Protein AF-A0A1Q9AXW7-F1 (afdb_monomer_lite)

Radius of gyration: 29.93 Å; chains: 1; bounding box: 78×60×80 Å

Organism: NCBI:txid464029

Foldseek 3Di:
DPADEEEAAQVCLVVVQVVQVVCVVVVEHEYEYDLRHDAADSYLWRDQRYWYFYCVPPNATEIEGTGDPCSRPDDPVQVPHPDDDDDRYHYYYDDDPPPFAADPVRHTDDQADADDPDDDPVVVVVHDGDDDSDDFDDDDPDPPDDDDRDDFDWDQDDVPGDTDRDDWDKDQDPDPPPSRDDPPDDDDDRVRRDDDIDGDDFDQDDPDDDAQDDDPVDPGGDDRDRDDFDDDDDDDDDSDDDDAPCRPPPPDDPVRGDDDDPDPDDDDPNDDPPDDPDDDDDPPDDDDDQPQPDDDPFAPDWDDDDDPPRTDGDDHPWDWDQDPVRDTDTDDDAQFDWDADPVGTAWGQGNVRDIDGDPVNVVVVCVVVVD

Secondary structure (DSSP, 8-state):
---EEEEE-TTSGGGHHHHHHHHHHTT-EEEEE-TTSPSS---S---TTEEEEE-TTTS-EEEEESS-GGGGT--GGGTT-------SEEEE----TT--EE-TTS-EEPPPPPP-SS--HHHHTTS-----S---------SSS---S--------STT----S------------GGGPPTTPPP--GGG------S--------SPPTTPPPTTSSSPPP--S------SS----SS----TTTT-TT--TTT-----S-S----S-S-TT--SS----SS-------TT---SS-SSEE--SSTT-SEE--TT-EEEE-TT--EEEE-SSS-EEEEETTEEEEEE-TT--EEE-HHHHHHHHHHHT-

Sequence (371 aa):
MESYFRVITKYDVRVAQSILDHLAELGGGICLILPDVEKGTIFEKIPESVTAVDLRYGSRLTLLKGNHPRKEGIWSQYSHLDTGLAKNVVISDTITNSTPIENWKSEPHSLQSAPGGALPSEDYRHQHNHYQNFLSEVFNFSNSLNGVAIWGDSGAFAPGAKSWGGFLSARSWPVRWQPYKPEGIPEYTDEQFDAALIGLEIDVLNAGLDWGKKSDLLPGPMAKVGLQIVGFGSRNTAAIELRNEDTDDSTRTSETRRGAWTWGMIVRDALHEHATLIELDNGVVRRGIDLSKTTFKEGAVTLPAAGPKSGVVFGQDTQIYADPDETLVIEGIQKGVRLQFASGEFFTISESGDVSMSEKVKTSFRTALGL

pLDDT: mean 70.66, std 15.63, range [32.12, 94.44]

Structure (mmCIF, N/CA/C/O backbone):
data_AF-A0A1Q9AXW7-F1
#
_entry.id   AF-A0A1Q9AXW7-F1
#
loop_
_atom_site.group_PDB
_atom_site.id
_atom_site.type_symbol
_atom_site.label_atom_id
_atom_site.label_alt_id
_atom_site.label_comp_id
_atom_site.label_asym_id
_atom_site.label_entity_id
_atom_site.label_seq_id
_atom_site.pdbx_PDB_ins_code
_atom_site.Cartn_x
_atom_site.Cartn_y
_atom_site.Cartn_z
_atom_site.occupancy
_atom_site.B_iso_or_equiv
_atom_site.auth_seq_id
_atom_site.auth_comp_id
_atom_site.auth_asym_id
_atom_site.auth_atom_id
_atom_site.pdbx_PDB_model_num
ATOM 1 N N . MET A 1 1 ? -9.519 -15.927 27.948 1.00 47.91 1 MET A N 1
ATOM 2 C CA . MET A 1 1 ? -9.819 -14.484 27.927 1.00 47.91 1 MET A CA 1
ATOM 3 C C . MET A 1 1 ? -11.316 -14.366 27.716 1.00 47.91 1 MET A C 1
ATOM 5 O O . MET A 1 1 ? -11.789 -14.822 26.684 1.00 47.91 1 MET A O 1
ATOM 9 N N . GLU A 1 2 ? -12.071 -13.905 28.710 1.00 54.75 2 GLU A N 1
ATOM 10 C CA . GLU A 1 2 ? -13.484 -13.578 28.491 1.00 54.75 2 GLU A CA 1
ATOM 11 C C . GLU A 1 2 ? -13.526 -12.288 27.666 1.00 54.75 2 GLU A C 1
ATOM 13 O O . GLU A 1 2 ? -13.000 -11.265 28.093 1.00 54.75 2 GLU A O 1
ATOM 18 N N . SER A 1 3 ? -14.059 -12.340 26.444 1.00 62.28 3 SER A N 1
ATOM 19 C CA . SER A 1 3 ? -14.244 -11.130 25.640 1.00 62.28 3 SER A CA 1
ATOM 20 C C . SER A 1 3 ? -15.496 -10.406 26.117 1.00 62.28 3 SER A C 1
ATOM 22 O O . SER A 1 3 ? -16.613 -10.897 25.948 1.00 62.28 3 SER A O 1
ATOM 24 N N . TYR A 1 4 ? -15.315 -9.228 26.707 1.00 88.19 4 TYR A N 1
ATOM 25 C CA . TYR A 1 4 ? -16.423 -8.404 27.170 1.00 88.19 4 TYR A CA 1
ATOM 26 C C . TYR A 1 4 ? -17.045 -7.633 26.001 1.00 88.19 4 TYR A C 1
ATOM 28 O O . TYR A 1 4 ? -16.352 -6.957 25.240 1.00 88.19 4 TYR A O 1
ATOM 36 N N . PHE A 1 5 ? -18.367 -7.749 25.858 1.00 92.25 5 PHE A N 1
ATOM 37 C CA . PHE A 1 5 ? -19.149 -7.092 24.810 1.00 92.25 5 PHE A CA 1
ATOM 38 C C . PHE A 1 5 ? -20.175 -6.126 25.415 1.00 92.25 5 PHE A C 1
ATOM 40 O O . PHE A 1 5 ? -20.841 -6.452 26.408 1.00 92.25 5 PHE A O 1
ATOM 47 N N . ARG A 1 6 ? -20.313 -4.934 24.825 1.00 94.25 6 ARG A N 1
ATOM 48 C CA . ARG A 1 6 ? -21.319 -3.925 25.201 1.00 94.25 6 ARG A CA 1
ATOM 49 C C . ARG A 1 6 ? -21.958 -3.299 23.967 1.00 94.25 6 ARG A C 1
ATOM 51 O O . ARG A 1 6 ? -21.336 -3.217 22.913 1.00 94.25 6 ARG A O 1
ATOM 58 N N . VAL A 1 7 ? -23.196 -2.838 24.121 1.00 93.81 7 VAL A N 1
ATOM 59 C CA . VAL A 1 7 ? -23.946 -2.109 23.091 1.00 93.81 7 VAL A CA 1
ATOM 60 C C . VAL A 1 7 ? -24.263 -0.716 23.631 1.00 93.81 7 VAL A C 1
ATOM 62 O O . VAL A 1 7 ? -24.747 -0.605 24.752 1.00 93.81 7 VAL A O 1
ATOM 65 N N . ILE A 1 8 ? -23.986 0.321 22.842 1.00 93.62 8 ILE A N 1
ATOM 66 C CA . ILE A 1 8 ? -24.318 1.721 23.118 1.00 93.62 8 ILE A CA 1
ATOM 67 C C . ILE A 1 8 ? -25.469 2.127 22.200 1.00 93.62 8 ILE A C 1
ATOM 69 O O . ILE A 1 8 ? -25.364 2.071 20.971 1.00 93.62 8 ILE A O 1
ATOM 73 N N . THR A 1 9 ? -26.556 2.560 22.823 1.00 94.19 9 THR A N 1
ATOM 74 C CA . THR A 1 9 ? -27.769 3.077 22.190 1.00 94.19 9 THR A CA 1
ATOM 75 C C . THR A 1 9 ? -27.927 4.568 22.479 1.00 94.19 9 THR A C 1
ATOM 77 O O . THR A 1 9 ? -27.167 5.158 23.255 1.00 94.19 9 THR A O 1
ATOM 80 N N . LYS A 1 10 ? -28.956 5.208 21.912 1.00 94.00 10 LYS A N 1
ATOM 81 C CA . LYS A 1 10 ? -29.258 6.624 22.193 1.00 94.00 10 LYS A CA 1
ATOM 82 C C . LYS A 1 10 ? -29.508 6.942 23.677 1.00 94.00 10 LYS A C 1
ATOM 84 O O . LYS A 1 10 ? -29.433 8.104 24.068 1.00 94.00 10 LYS A O 1
ATOM 89 N N . TYR A 1 11 ? -29.820 5.940 24.501 1.00 94.44 11 TYR A N 1
ATOM 90 C CA . TYR A 1 11 ? -30.052 6.114 25.939 1.00 94.44 11 TYR A CA 1
ATOM 91 C C . TYR A 1 11 ? -28.759 6.093 26.760 1.00 94.44 11 TYR A C 1
ATOM 93 O O . TYR A 1 11 ? -28.736 6.604 27.878 1.00 94.44 11 TYR A O 1
ATOM 101 N N . ASP A 1 12 ? -27.676 5.573 26.184 1.00 93.69 12 ASP A N 1
ATOM 102 C CA . ASP A 1 12 ? -26.404 5.361 26.871 1.00 93.69 12 ASP A CA 1
ATOM 103 C C . ASP A 1 12 ? -25.433 6.535 26.686 1.00 93.69 12 ASP A C 1
ATOM 105 O O . ASP A 1 12 ? -24.373 6.555 27.300 1.00 93.69 12 ASP A O 1
ATOM 109 N N . VAL A 1 13 ? -25.785 7.549 25.883 1.00 89.50 13 VAL A N 1
ATOM 110 C CA . VAL A 1 13 ? -24.888 8.658 25.491 1.00 89.50 13 VAL A CA 1
ATOM 111 C C . VAL A 1 13 ? -24.217 9.336 26.691 1.00 89.50 13 VAL A C 1
ATOM 113 O O . VAL A 1 13 ? -23.031 9.635 26.643 1.00 89.50 13 VAL A O 1
ATOM 116 N N . ARG A 1 14 ? -24.947 9.538 27.795 1.00 91.38 14 ARG A N 1
ATOM 117 C CA . ARG A 1 14 ? -24.414 10.200 29.003 1.00 91.38 14 ARG A CA 1
ATOM 118 C C . ARG A 1 14 ? -23.433 9.343 29.802 1.00 91.38 14 ARG A C 1
ATOM 120 O O . ARG A 1 14 ? -22.698 9.884 30.616 1.00 91.38 14 ARG A O 1
ATOM 127 N N . VAL A 1 15 ? -23.460 8.030 29.603 1.00 92.88 15 VAL A N 1
ATOM 128 C CA . VAL A 1 15 ? -22.621 7.051 30.311 1.00 92.88 15 VAL A CA 1
ATOM 129 C C . VAL A 1 15 ? -21.676 6.310 29.361 1.00 92.88 15 VAL A C 1
ATOM 131 O O . VAL A 1 15 ? -20.963 5.406 29.785 1.00 92.88 15 VAL A O 1
ATOM 134 N N . ALA A 1 16 ? -21.645 6.694 28.081 1.00 92.69 16 ALA A N 1
ATOM 135 C CA . ALA A 1 16 ? -20.894 6.020 27.029 1.00 92.69 16 ALA A CA 1
ATOM 136 C C . ALA A 1 16 ? -19.395 5.934 27.350 1.00 92.69 16 ALA A C 1
ATOM 138 O O . ALA A 1 16 ? -18.799 4.876 27.160 1.00 92.69 16 ALA A O 1
ATOM 139 N N . GLN A 1 17 ? -18.804 7.002 27.898 1.00 94.38 17 GLN A N 1
ATOM 140 C CA . GLN A 1 17 ? -17.406 6.987 28.334 1.00 94.38 17 GLN A CA 1
ATOM 141 C C . GLN A 1 17 ? -17.176 5.967 29.457 1.00 94.38 17 GLN A C 1
ATOM 143 O O . GLN A 1 17 ? -16.310 5.110 29.328 1.00 94.38 17 GLN A O 1
ATOM 148 N N . SER A 1 18 ? -18.015 5.971 30.498 1.00 93.69 18 SER A N 1
ATOM 149 C CA . SER A 1 18 ? -17.904 5.020 31.612 1.00 93.69 18 SER A CA 1
ATOM 150 C C . SER A 1 18 ? -18.057 3.561 31.170 1.00 93.69 18 SER A C 1
ATOM 152 O O . SER A 1 18 ? -17.447 2.676 31.760 1.00 93.69 18 SER A O 1
ATOM 154 N N . ILE A 1 19 ? -18.841 3.289 30.117 1.00 93.94 19 ILE A N 1
ATOM 155 C CA . ILE A 1 19 ? -18.935 1.949 29.518 1.00 93.94 19 ILE A CA 1
ATOM 156 C C . ILE A 1 19 ? -17.588 1.527 28.915 1.00 93.94 19 ILE A C 1
ATOM 158 O O . ILE A 1 19 ? -17.177 0.380 29.100 1.00 93.94 19 ILE A O 1
ATOM 162 N N . LEU A 1 20 ? -16.903 2.429 28.204 1.00 93.19 20 LEU A N 1
ATOM 163 C CA . LEU A 1 20 ? -15.586 2.152 27.624 1.00 93.19 20 LEU A CA 1
ATOM 164 C C . LEU A 1 20 ? -14.514 1.984 28.703 1.00 93.19 20 LEU A C 1
ATOM 166 O O . LEU A 1 20 ? -13.717 1.052 28.617 1.00 93.19 20 LEU A O 1
ATOM 170 N N . ASP A 1 21 ? -14.520 2.841 29.722 1.00 92.81 21 ASP A N 1
ATOM 171 C CA . ASP A 1 21 ? -13.563 2.773 30.829 1.00 92.81 21 ASP A CA 1
ATOM 172 C C . ASP A 1 21 ? -13.713 1.451 31.588 1.00 92.81 21 ASP A C 1
ATOM 174 O O . ASP A 1 21 ? -12.732 0.749 31.822 1.00 92.81 21 ASP A O 1
ATOM 178 N N . HIS A 1 22 ? -14.953 1.037 31.857 1.00 93.00 22 HIS A N 1
ATOM 179 C CA . HIS A 1 22 ? -15.229 -0.245 32.493 1.00 93.00 22 HIS A CA 1
ATOM 180 C C . HIS A 1 22 ? -14.781 -1.443 31.638 1.00 93.00 22 HIS A C 1
ATOM 182 O O . HIS A 1 22 ? -14.248 -2.418 32.164 1.00 93.00 22 HIS A O 1
ATOM 188 N N . LEU A 1 23 ? -14.953 -1.391 30.310 1.00 92.81 23 LEU A N 1
ATOM 189 C CA . LEU A 1 23 ? -14.401 -2.420 29.417 1.00 92.81 23 LEU A CA 1
ATOM 190 C C . LEU A 1 23 ? -12.872 -2.478 29.501 1.00 92.81 23 LEU A C 1
ATOM 192 O O . LEU A 1 23 ? -12.302 -3.567 29.513 1.00 92.81 23 LEU A O 1
ATOM 196 N N . ALA A 1 24 ? -12.205 -1.327 29.577 1.00 90.75 24 ALA A N 1
ATOM 197 C CA . ALA A 1 24 ? -10.757 -1.271 29.718 1.00 90.75 24 ALA A CA 1
ATOM 198 C C . ALA A 1 24 ? -10.278 -1.833 31.068 1.00 90.75 24 ALA A C 1
ATOM 200 O O . ALA A 1 24 ? -9.314 -2.597 31.086 1.00 90.75 24 ALA A O 1
ATOM 201 N N . GLU A 1 25 ? -10.971 -1.528 32.172 1.00 91.62 25 GLU A N 1
ATOM 202 C CA . GLU A 1 25 ? -10.702 -2.084 33.511 1.00 91.62 25 GLU A CA 1
ATOM 203 C C . GLU A 1 25 ? -10.796 -3.615 33.544 1.00 91.62 25 GLU A C 1
ATOM 205 O O . GLU A 1 25 ? -10.038 -4.277 34.250 1.00 91.62 25 GLU A O 1
ATOM 210 N N . LEU A 1 26 ? -11.698 -4.187 32.744 1.00 90.12 26 LEU A N 1
ATOM 211 C CA . LEU A 1 26 ? -11.865 -5.632 32.595 1.00 90.12 26 LEU A CA 1
ATOM 212 C C . LEU A 1 26 ? -10.795 -6.290 31.700 1.00 90.12 26 LEU A C 1
ATOM 214 O O . LEU A 1 26 ? -10.848 -7.497 31.461 1.00 90.12 26 LEU A O 1
ATOM 218 N N . GLY A 1 27 ? -9.812 -5.526 31.216 1.00 85.00 27 GLY A N 1
ATOM 219 C CA . GLY A 1 27 ? -8.745 -6.008 30.338 1.00 85.00 27 GLY A CA 1
ATOM 220 C C . GLY A 1 27 ? -9.019 -5.818 28.843 1.00 85.00 27 GLY A C 1
ATOM 221 O O . GLY A 1 27 ? -8.269 -6.346 28.025 1.00 85.00 27 GLY A O 1
ATOM 222 N N . GLY A 1 28 ? -10.054 -5.055 28.476 1.00 88.81 28 GLY A N 1
ATOM 223 C CA . GLY A 1 28 ? -10.418 -4.738 27.094 1.00 88.81 28 GLY A CA 1
ATOM 224 C C . GLY A 1 28 ? -11.739 -5.367 26.644 1.00 88.81 28 GLY A C 1
ATOM 225 O O . GLY A 1 28 ? -12.410 -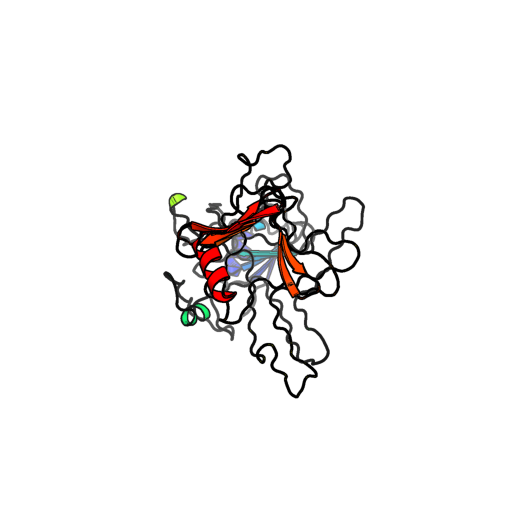6.092 27.381 1.00 88.81 28 GLY A O 1
ATOM 226 N N . GLY A 1 29 ? -12.140 -5.085 25.403 1.00 91.69 29 GLY A N 1
ATOM 227 C CA . GLY A 1 29 ? -13.382 -5.630 24.854 1.00 91.69 29 GLY A CA 1
ATOM 228 C C . GLY A 1 29 ? -13.867 -4.961 23.574 1.00 91.69 29 GLY A C 1
ATOM 229 O O . GLY A 1 29 ? -13.180 -4.130 22.978 1.00 91.69 29 GLY A O 1
ATOM 230 N N . ILE A 1 30 ? -15.076 -5.341 23.157 1.00 93.12 30 ILE A N 1
ATOM 231 C CA . ILE A 1 30 ? -15.744 -4.809 21.968 1.00 93.12 30 ILE A CA 1
ATOM 232 C C . ILE A 1 30 ? -16.983 -4.021 22.388 1.00 93.12 30 ILE A C 1
ATOM 234 O O . ILE A 1 30 ? -17.828 -4.507 23.142 1.00 93.12 30 ILE A O 1
ATOM 238 N N . CYS A 1 31 ? -17.129 -2.818 21.846 1.00 93.81 31 CYS A N 1
ATOM 239 C CA . CYS A 1 31 ? -18.311 -1.989 22.024 1.00 93.81 31 CYS A CA 1
ATOM 240 C C . CYS A 1 31 ? -19.003 -1.738 20.681 1.00 93.81 31 CYS A C 1
ATOM 242 O O . CYS A 1 31 ? -18.383 -1.218 19.763 1.00 93.81 31 CYS A O 1
ATOM 244 N N . LEU A 1 32 ? -20.292 -2.048 20.561 1.00 93.44 32 LEU A N 1
ATOM 245 C CA . LEU A 1 32 ? -21.103 -1.764 19.375 1.00 93.44 32 LEU A CA 1
ATOM 246 C C . LEU A 1 32 ? -21.921 -0.483 19.570 1.00 93.44 32 LEU A C 1
ATOM 248 O O . LEU A 1 32 ? -22.730 -0.414 20.485 1.00 93.44 32 LEU A O 1
ATOM 252 N N . ILE A 1 33 ? -21.763 0.507 18.694 1.00 93.25 33 ILE A N 1
ATOM 253 C CA . ILE A 1 33 ? -22.507 1.772 18.724 1.00 93.25 33 ILE A CA 1
ATOM 254 C C . ILE A 1 33 ? -23.571 1.733 17.632 1.00 93.25 33 ILE A C 1
ATOM 256 O O . ILE A 1 33 ? -23.255 1.604 16.444 1.00 93.25 33 ILE A O 1
ATOM 260 N N . LEU A 1 34 ? -24.835 1.834 18.033 1.00 92.81 34 LEU A N 1
ATOM 261 C CA . LEU A 1 34 ? -25.960 1.687 17.119 1.00 92.81 34 LEU A CA 1
ATOM 262 C C . LEU A 1 34 ? -26.231 2.954 16.282 1.00 92.81 34 LEU A C 1
ATOM 264 O O . LEU A 1 34 ? -25.841 4.058 16.669 1.00 92.81 34 LEU A O 1
ATOM 268 N N . PRO A 1 35 ? -26.922 2.823 15.127 1.00 91.56 35 PRO A N 1
ATOM 269 C CA . PRO A 1 35 ? -27.217 3.951 14.238 1.00 91.56 35 PRO A CA 1
ATOM 270 C C . PRO A 1 35 ? -28.119 5.042 14.830 1.00 91.56 35 PRO A C 1
ATOM 272 O O . PRO A 1 35 ? -28.223 6.116 14.244 1.00 91.56 35 PRO A O 1
ATOM 275 N N . ASP A 1 36 ? -28.813 4.762 15.935 1.00 91.12 36 ASP A N 1
ATOM 276 C CA . ASP A 1 36 ? -29.717 5.699 16.606 1.00 91.12 36 ASP A CA 1
ATOM 277 C C . ASP A 1 36 ? -28.988 6.692 17.526 1.00 91.12 36 ASP A C 1
ATOM 279 O O . ASP A 1 36 ? -29.607 7.630 18.028 1.00 91.12 36 ASP A O 1
ATOM 283 N N . VAL A 1 37 ? -27.681 6.512 17.723 1.00 91.25 37 VAL A N 1
ATOM 284 C CA . VAL A 1 37 ? -26.815 7.444 18.445 1.00 91.25 37 VAL A CA 1
ATOM 285 C C . VAL A 1 37 ? -26.409 8.605 17.534 1.00 91.25 37 VAL A C 1
ATOM 287 O O . VAL A 1 37 ? -26.027 8.408 16.379 1.00 91.25 37 VAL A O 1
ATOM 290 N N . GLU A 1 38 ? -26.454 9.831 18.060 1.00 89.00 38 GLU A N 1
ATOM 291 C CA . GLU A 1 38 ? -26.082 11.032 17.309 1.00 89.00 38 GLU A CA 1
ATOM 292 C C . GLU A 1 38 ? -24.611 10.995 16.845 1.00 89.00 38 GLU A C 1
ATOM 294 O O . GLU A 1 38 ? -23.717 10.453 17.509 1.00 89.00 38 GLU A O 1
ATOM 299 N N . LYS A 1 39 ? -24.359 11.553 15.656 1.00 88.94 39 LYS A N 1
ATOM 300 C CA . LYS A 1 39 ? -23.011 11.679 15.084 1.00 88.94 39 LYS A CA 1
ATOM 301 C C . LYS A 1 39 ? -22.209 12.744 15.834 1.00 88.94 39 LYS A C 1
ATOM 303 O O . LYS A 1 39 ? -22.775 13.676 16.387 1.00 88.94 39 LYS A O 1
ATOM 308 N N . GLY A 1 40 ? -20.883 12.636 15.771 1.00 84.56 40 GLY A N 1
ATOM 309 C CA . GLY A 1 40 ? -19.972 13.537 16.477 1.00 84.56 40 GLY A CA 1
ATOM 310 C C . GLY A 1 40 ? -19.471 12.945 17.794 1.00 84.56 40 GLY A C 1
ATOM 311 O O . GLY A 1 40 ? -19.436 11.720 17.971 1.00 84.56 40 GLY A O 1
ATOM 312 N N . THR A 1 41 ? -19.023 13.818 18.690 1.00 86.25 41 THR A N 1
ATOM 313 C CA . THR A 1 41 ? -18.309 13.453 19.917 1.00 86.25 41 THR A CA 1
ATOM 314 C C . THR A 1 41 ? -19.261 12.863 20.960 1.00 86.25 41 THR A C 1
ATOM 316 O O . THR A 1 41 ? -20.136 13.557 21.465 1.00 86.25 41 THR A O 1
ATOM 319 N N . ILE A 1 42 ? -19.080 11.580 21.296 1.00 88.19 42 ILE A N 1
ATOM 320 C CA . ILE A 1 42 ? -19.843 10.880 22.357 1.00 88.19 42 ILE A CA 1
ATOM 321 C C . ILE A 1 42 ? -18.945 10.237 23.427 1.00 88.19 42 ILE A C 1
ATOM 323 O O . ILE A 1 42 ? -19.428 9.796 24.463 1.00 88.19 42 ILE A O 1
ATOM 327 N N . PHE A 1 43 ? -17.641 10.173 23.164 1.00 87.31 43 PHE A N 1
ATOM 328 C CA . PHE A 1 43 ? -16.608 9.671 24.066 1.00 87.31 43 PHE A CA 1
ATOM 329 C C . PHE A 1 43 ? -15.428 10.639 24.033 1.00 87.31 43 PHE A C 1
ATOM 331 O O . PHE A 1 43 ? -14.984 11.074 22.964 1.00 87.31 43 PHE A O 1
ATOM 338 N N . GLU A 1 44 ? -14.894 10.945 25.205 1.00 85.88 44 GLU A N 1
ATOM 339 C CA . GLU A 1 44 ? -13.691 11.755 25.367 1.00 85.88 44 GLU A CA 1
ATOM 340 C C . GLU A 1 44 ? -12.474 11.001 24.826 1.00 85.88 44 GLU A C 1
ATOM 342 O O . GLU A 1 44 ? -11.703 11.550 24.037 1.00 85.88 44 GLU A O 1
ATOM 347 N N . LYS A 1 45 ? -12.366 9.702 25.135 1.00 87.69 45 LYS A N 1
ATOM 348 C CA . LYS A 1 45 ? -11.267 8.827 24.710 1.00 87.69 45 LYS A CA 1
ATOM 349 C C . LYS A 1 45 ? -11.762 7.393 24.529 1.00 87.69 45 LYS A C 1
ATOM 351 O O . LYS A 1 45 ? -12.506 6.885 25.360 1.00 87.69 45 LYS A O 1
ATOM 356 N N . ILE A 1 46 ? -11.330 6.730 23.458 1.00 90.50 46 ILE A N 1
ATOM 357 C CA . ILE A 1 46 ? -11.464 5.271 23.340 1.00 90.50 46 ILE A CA 1
ATOM 358 C C . ILE A 1 46 ? -10.167 4.661 23.892 1.00 90.50 46 ILE A C 1
ATOM 360 O O . ILE A 1 46 ? -9.105 4.980 23.353 1.00 90.50 46 ILE A O 1
ATOM 364 N N . PRO A 1 47 ? -10.211 3.841 24.959 1.00 89.88 47 PRO A N 1
ATOM 365 C CA . PRO A 1 47 ? -9.021 3.176 25.487 1.00 89.88 47 PRO A CA 1
ATOM 366 C C . PRO A 1 47 ? -8.356 2.258 24.449 1.00 89.88 47 PRO A C 1
ATOM 368 O O . PRO A 1 47 ? -9.044 1.597 23.676 1.00 89.88 47 PRO A O 1
ATOM 371 N N . GLU A 1 48 ? -7.023 2.161 24.466 1.00 86.38 48 GLU A N 1
ATOM 372 C CA . GLU A 1 48 ? -6.244 1.381 23.479 1.00 86.38 48 GLU A CA 1
ATOM 373 C C . GLU A 1 48 ? -6.553 -0.133 23.500 1.00 86.38 48 GLU A C 1
ATOM 375 O O . GLU A 1 48 ? -6.362 -0.832 22.505 1.00 86.38 48 GLU A O 1
ATOM 380 N N . SER A 1 49 ? -7.065 -0.648 24.624 1.00 86.69 49 SER A N 1
ATOM 381 C CA . SER A 1 49 ? -7.496 -2.044 24.794 1.00 86.69 49 SER A CA 1
ATOM 382 C C . SER A 1 49 ? -8.930 -2.319 24.319 1.00 86.69 49 SER A C 1
ATOM 384 O O . SER A 1 49 ? -9.384 -3.465 24.362 1.00 86.69 49 SER A O 1
ATOM 386 N N . VAL A 1 50 ? -9.668 -1.296 23.876 1.00 90.12 50 VAL A N 1
ATOM 387 C CA . VAL A 1 50 ? -11.074 -1.409 23.472 1.00 90.12 50 VAL A CA 1
ATOM 388 C C . VAL A 1 50 ? -11.217 -1.186 21.969 1.00 90.12 50 VAL A C 1
ATOM 390 O O . VAL A 1 50 ? -10.670 -0.243 21.400 1.00 90.12 50 VAL A O 1
ATOM 393 N N . THR A 1 51 ? -12.000 -2.050 21.322 1.00 92.12 51 THR A N 1
ATOM 394 C CA . THR A 1 51 ? -12.417 -1.887 19.924 1.00 92.12 51 THR A CA 1
ATOM 395 C C . THR A 1 51 ? -13.871 -1.424 19.867 1.00 92.12 51 THR A C 1
ATOM 397 O O . THR A 1 51 ? -14.762 -2.076 20.410 1.00 92.12 51 THR A O 1
ATOM 400 N N . ALA A 1 52 ? -14.141 -0.319 19.181 1.00 91.56 52 ALA A N 1
ATOM 401 C CA . ALA A 1 52 ? -15.483 0.170 18.905 1.00 91.56 52 ALA A CA 1
ATOM 402 C C . ALA A 1 52 ? -15.932 -0.197 17.480 1.00 91.56 52 ALA A C 1
ATOM 404 O O . ALA A 1 52 ? -15.233 0.050 16.500 1.00 91.56 52 ALA A O 1
ATOM 405 N N . VAL A 1 53 ? -17.135 -0.752 17.369 1.00 92.25 53 VAL A N 1
ATOM 406 C CA . VAL A 1 53 ? -17.861 -1.001 16.125 1.00 92.25 53 VAL A CA 1
ATOM 407 C C . VAL A 1 53 ? -18.897 0.110 15.967 1.00 92.25 53 VAL A C 1
ATOM 409 O O . VAL A 1 53 ? -19.921 0.100 16.642 1.00 92.25 53 VAL A O 1
ATOM 412 N N . ASP A 1 54 ? -18.637 1.093 15.110 1.00 90.56 54 ASP A N 1
ATOM 413 C CA . ASP A 1 54 ? -19.476 2.287 14.954 1.00 90.56 54 ASP A CA 1
ATOM 414 C C . ASP A 1 54 ? -20.364 2.209 13.704 1.00 90.56 54 ASP A C 1
ATOM 416 O O . ASP A 1 54 ? -19.869 2.216 12.570 1.00 90.56 54 ASP A O 1
ATOM 420 N N . LEU A 1 55 ? -21.685 2.169 13.918 1.00 91.12 55 LEU A N 1
ATOM 421 C CA . LEU A 1 55 ? -22.699 2.121 12.861 1.00 91.12 55 LEU A CA 1
ATOM 422 C C . LEU A 1 55 ? -23.402 3.472 12.606 1.00 91.12 55 LEU A C 1
ATOM 424 O O . LEU A 1 55 ? -24.241 3.562 11.703 1.00 91.12 55 LEU A O 1
ATOM 428 N N . ARG A 1 56 ? -23.058 4.545 13.339 1.00 89.50 56 ARG A N 1
ATOM 429 C CA . ARG A 1 56 ? -23.704 5.878 13.249 1.00 89.50 56 ARG A CA 1
ATOM 430 C C . ARG A 1 56 ? -23.523 6.547 11.889 1.00 89.50 56 ARG A C 1
ATOM 432 O O . ARG A 1 56 ? -24.335 7.365 11.453 1.00 89.50 56 ARG A O 1
ATOM 439 N N . TYR A 1 57 ? -22.457 6.202 11.172 1.00 82.81 57 TYR A N 1
ATOM 440 C CA . TYR A 1 57 ? -22.082 6.835 9.904 1.00 82.81 57 TYR A CA 1
ATOM 441 C C . TYR A 1 57 ? -22.697 6.158 8.665 1.00 82.81 57 TYR A C 1
ATOM 443 O O . TYR A 1 57 ? -22.041 6.082 7.625 1.00 82.81 57 TYR A O 1
ATOM 451 N N . GLY A 1 58 ? -23.965 5.733 8.759 1.00 67.19 58 GLY A N 1
ATOM 452 C CA . GLY A 1 58 ? -24.814 5.349 7.621 1.00 67.19 58 GLY A CA 1
ATOM 453 C C . GLY A 1 58 ? -24.831 3.858 7.265 1.00 67.19 58 GLY A C 1
ATOM 454 O O . GLY A 1 58 ? -24.528 3.528 6.124 1.00 67.19 58 GLY A O 1
ATOM 455 N N . SER A 1 59 ? -25.189 2.975 8.208 1.00 58.56 59 SER A N 1
ATOM 456 C CA . SER A 1 59 ? -25.280 1.505 8.017 1.00 58.56 59 SER A CA 1
ATOM 457 C C . SER A 1 59 ? -23.991 0.862 7.493 1.00 58.56 59 SER A C 1
ATOM 459 O O . SER A 1 59 ? -24.015 -0.116 6.751 1.00 58.56 59 SER A O 1
ATOM 461 N N . ARG A 1 60 ? -22.853 1.451 7.851 1.00 78.06 60 ARG A N 1
ATOM 462 C CA . ARG A 1 60 ? -21.519 1.068 7.387 1.00 78.06 60 ARG A CA 1
ATOM 463 C C . ARG A 1 60 ? -20.713 0.576 8.570 1.00 78.06 60 ARG A C 1
ATOM 465 O O . ARG A 1 60 ? -20.803 1.156 9.649 1.00 78.06 60 ARG A O 1
ATOM 472 N N . LEU A 1 61 ? -19.910 -0.457 8.354 1.00 87.12 61 LEU A N 1
ATOM 473 C CA . LEU A 1 61 ? -19.094 -1.043 9.407 1.00 87.12 61 LEU A CA 1
ATOM 474 C C . LEU A 1 61 ? -17.838 -0.194 9.611 1.00 87.12 61 LEU A C 1
ATOM 476 O O . LEU A 1 61 ? -16.998 -0.109 8.718 1.00 87.12 61 LEU A O 1
ATOM 480 N N . THR A 1 62 ? -17.703 0.442 10.771 1.00 87.88 62 THR A N 1
ATOM 481 C CA . THR A 1 62 ? -16.462 1.124 11.156 1.00 87.88 62 THR A CA 1
ATOM 482 C C . THR A 1 62 ? -15.877 0.421 12.376 1.00 87.88 62 THR A C 1
ATOM 484 O O . THR A 1 62 ? -16.499 0.437 13.430 1.00 87.88 62 THR A O 1
ATOM 487 N N . LEU A 1 63 ? -14.702 -0.187 12.235 1.00 90.88 63 LEU A N 1
ATOM 488 C CA . LEU A 1 63 ? -13.926 -0.756 13.334 1.00 90.88 63 LEU A CA 1
ATOM 489 C C . LEU A 1 63 ? -12.871 0.264 13.759 1.00 90.88 63 LEU A C 1
ATOM 491 O O . LEU A 1 63 ? -12.069 0.699 12.931 1.00 90.88 63 LEU A O 1
ATOM 495 N N . LEU A 1 64 ? -12.920 0.670 15.024 1.00 89.62 64 LEU A N 1
ATOM 496 C CA . LEU A 1 64 ? -12.047 1.672 15.624 1.00 89.62 64 LEU A CA 1
ATOM 497 C C . LEU A 1 64 ? -11.340 1.078 16.827 1.00 89.62 64 LEU A C 1
ATOM 499 O O . LEU A 1 64 ? -12.007 0.648 17.763 1.00 89.62 64 LEU A O 1
ATOM 503 N N . LYS A 1 65 ? -10.015 1.115 16.840 1.00 88.56 65 LYS A N 1
ATOM 504 C CA . LYS A 1 65 ? -9.224 0.807 18.029 1.00 88.56 65 LYS A CA 1
ATOM 505 C C . LYS A 1 65 ? -8.387 2.023 18.412 1.00 88.56 65 LYS A C 1
ATOM 507 O O . LYS A 1 65 ? -7.902 2.753 17.545 1.00 88.56 65 LYS A O 1
ATOM 512 N N . GLY A 1 66 ? -8.308 2.273 19.717 1.00 85.75 66 GLY A N 1
ATOM 513 C CA . GLY A 1 66 ? -7.627 3.442 20.262 1.00 85.75 66 GLY A CA 1
ATOM 514 C C . GLY A 1 66 ? -8.304 4.772 19.930 1.00 85.75 66 GLY A C 1
ATOM 515 O O . GLY A 1 66 ? -9.371 4.848 19.308 1.00 85.75 66 GLY A O 1
ATOM 516 N N . ASN A 1 67 ? -7.678 5.867 20.359 1.00 87.12 67 ASN A N 1
ATOM 517 C CA . ASN A 1 67 ? -8.278 7.202 20.297 1.00 87.12 67 ASN A CA 1
ATOM 518 C C . ASN A 1 67 ? -8.148 7.884 18.916 1.00 87.12 67 ASN A C 1
ATOM 520 O O . ASN A 1 67 ? -7.651 9.003 18.805 1.00 87.12 67 ASN A O 1
ATOM 524 N N . HIS A 1 68 ? -8.590 7.217 17.847 1.00 87.44 68 HIS A N 1
ATOM 525 C CA . HIS A 1 68 ? -8.450 7.712 16.476 1.00 87.44 68 HIS A CA 1
ATOM 526 C C . HIS A 1 68 ? -9.510 8.793 16.119 1.00 87.44 68 HIS A C 1
ATOM 528 O O . HIS A 1 68 ? -10.697 8.609 16.409 1.00 87.44 68 HIS A O 1
ATOM 534 N N . PRO A 1 69 ? -9.166 9.864 15.368 1.00 86.81 69 PRO A N 1
ATOM 535 C CA . PRO A 1 69 ? -10.091 10.951 14.970 1.00 86.81 69 PRO A CA 1
ATOM 536 C C . PRO A 1 69 ? -11.340 10.491 14.202 1.00 86.81 69 PRO A C 1
ATOM 538 O O . PRO A 1 69 ? -12.377 11.156 14.155 1.00 86.81 69 PRO A O 1
ATOM 541 N N . ARG A 1 70 ? -11.253 9.305 13.592 1.00 87.19 70 ARG A N 1
ATOM 542 C CA . ARG A 1 70 ? -12.360 8.640 12.888 1.00 87.19 70 ARG A CA 1
ATOM 543 C C . ARG A 1 70 ? -13.593 8.449 13.774 1.00 87.19 70 ARG A C 1
ATOM 545 O O . ARG A 1 70 ? -14.693 8.377 13.230 1.00 87.19 70 ARG A O 1
ATOM 552 N N . LYS A 1 71 ? -13.424 8.406 15.097 1.00 85.44 71 LYS A N 1
ATOM 553 C CA . LYS A 1 71 ? -14.502 8.295 16.086 1.00 85.44 71 LYS A CA 1
ATOM 554 C C . LYS A 1 71 ? -15.525 9.447 16.003 1.00 85.44 71 LYS A C 1
ATOM 556 O O . LYS A 1 71 ? -16.697 9.273 16.331 1.00 85.44 71 LYS A O 1
ATOM 561 N N . GLU A 1 72 ? -15.108 10.591 15.461 1.00 86.25 72 GLU A N 1
ATOM 562 C CA . GLU A 1 72 ? -15.946 11.770 15.181 1.00 86.25 72 GLU A CA 1
ATOM 563 C C . GLU A 1 72 ? -16.280 11.923 13.685 1.00 86.25 72 GLU A C 1
ATOM 565 O O . GLU A 1 72 ? -16.838 12.925 13.250 1.00 86.25 72 GLU A O 1
ATOM 570 N N . GLY A 1 73 ? -15.946 10.924 12.863 1.00 82.00 73 GLY A N 1
ATOM 571 C CA . GLY A 1 73 ? -16.189 10.936 11.420 1.00 82.00 73 GLY A CA 1
ATOM 572 C C . GLY A 1 73 ? -15.131 11.684 10.604 1.00 82.00 73 GLY A C 1
ATOM 573 O O . GLY A 1 73 ? -15.215 11.688 9.375 1.00 82.00 73 GLY A O 1
ATOM 574 N N . ILE A 1 74 ? -14.103 12.242 11.249 1.00 83.69 74 ILE A N 1
ATOM 575 C CA . ILE A 1 74 ? -13.067 13.065 10.613 1.00 83.69 74 ILE A CA 1
ATOM 576 C C . ILE A 1 74 ? -12.158 12.207 9.712 1.00 83.69 74 ILE A C 1
ATOM 578 O O . ILE A 1 74 ? -11.683 11.141 10.110 1.00 83.69 74 ILE A O 1
ATOM 582 N N . TRP A 1 75 ? -11.915 12.674 8.480 1.00 82.75 75 TRP A N 1
ATOM 583 C CA . TRP A 1 75 ? -10.965 12.099 7.517 1.00 82.75 75 TRP A CA 1
ATOM 584 C C . TRP A 1 75 ? -9.714 12.975 7.446 1.00 82.75 75 TRP A C 1
ATOM 586 O O . TRP A 1 75 ? -9.716 13.979 6.741 1.00 82.75 75 TRP A O 1
ATOM 596 N N . SER A 1 76 ? -8.634 12.597 8.130 1.00 77.44 76 SER A N 1
ATOM 597 C CA . SER A 1 76 ? -7.386 13.383 8.134 1.00 77.44 76 SER A CA 1
ATOM 598 C C . SER A 1 76 ? -6.776 13.593 6.753 1.00 77.44 76 SER A C 1
ATOM 600 O O . SER A 1 76 ? -6.087 14.575 6.526 1.00 77.44 76 SER A O 1
ATOM 602 N N . GLN A 1 77 ? -7.058 12.706 5.802 1.00 71.88 77 GLN A N 1
ATOM 603 C CA . GLN A 1 77 ? -6.586 12.844 4.422 1.00 71.88 77 GLN A CA 1
ATOM 604 C C . GLN A 1 77 ? -7.285 13.904 3.585 1.00 71.88 77 GLN A C 1
ATOM 606 O O . GLN A 1 77 ? -6.738 14.337 2.581 1.00 71.88 77 GLN A O 1
ATOM 611 N N . TYR A 1 78 ? -8.491 14.285 3.989 1.00 75.12 78 TYR A N 1
ATOM 612 C CA . TYR A 1 78 ? -9.329 15.237 3.275 1.00 75.12 78 TYR A CA 1
ATOM 613 C C . TYR A 1 78 ? -9.769 16.363 4.214 1.00 75.12 78 TYR A C 1
ATOM 615 O O . TYR A 1 78 ? -10.745 17.056 3.943 1.00 75.12 78 TYR A O 1
ATOM 623 N N . SER A 1 79 ? -9.080 16.539 5.349 1.00 71.56 79 SER A N 1
ATOM 624 C CA . SER A 1 79 ? -9.359 17.639 6.264 1.00 71.56 79 SER A CA 1
ATOM 625 C C . SER A 1 79 ? -9.188 18.958 5.518 1.00 71.56 79 SER A C 1
ATOM 627 O O . SER A 1 79 ? -8.177 19.142 4.843 1.00 71.56 79 SER A O 1
ATOM 629 N N . HIS A 1 80 ? -10.154 19.865 5.671 1.00 75.88 80 HIS A N 1
ATOM 630 C CA . HIS A 1 80 ? -10.195 21.168 4.992 1.00 75.88 80 HIS A CA 1
ATOM 631 C C . HIS A 1 80 ? -10.452 21.116 3.474 1.00 75.88 80 HIS A C 1
ATOM 633 O O . HIS A 1 80 ? -10.297 22.135 2.807 1.00 75.88 80 HIS A O 1
ATOM 639 N N . LEU A 1 81 ? -10.878 19.968 2.929 1.00 73.56 81 LEU A N 1
ATOM 640 C CA . LEU A 1 81 ? -11.331 19.840 1.542 1.00 73.56 81 LEU A CA 1
ATOM 641 C C . LEU A 1 81 ? -12.840 19.560 1.494 1.00 73.56 81 LEU A C 1
ATOM 643 O O . LEU A 1 81 ? -13.336 18.716 2.237 1.00 73.56 81 LEU A O 1
ATOM 647 N N . ASP A 1 82 ? -13.553 20.164 0.541 1.00 74.94 82 ASP A N 1
ATOM 648 C CA . ASP A 1 82 ? -14.987 19.912 0.285 1.00 74.94 82 ASP A CA 1
ATOM 649 C C . ASP A 1 82 ? -15.239 18.588 -0.472 1.00 74.94 82 ASP A C 1
ATOM 651 O O . ASP A 1 82 ? -16.179 18.443 -1.255 1.00 74.94 82 ASP A O 1
ATOM 655 N N . THR A 1 83 ? -14.368 17.593 -0.284 1.00 76.69 83 THR A N 1
ATOM 656 C CA . THR A 1 83 ? -14.444 16.320 -1.012 1.00 76.69 83 THR A CA 1
ATOM 657 C C . THR A 1 83 ? -15.617 15.484 -0.498 1.00 76.69 83 THR A C 1
ATOM 659 O O . THR A 1 83 ? -15.701 15.174 0.689 1.00 76.69 83 THR A O 1
ATOM 662 N N . GLY A 1 84 ? -16.515 15.067 -1.395 1.00 74.12 84 GLY A N 1
ATOM 663 C CA . GLY A 1 84 ? -17.589 14.127 -1.068 1.00 74.12 84 GLY A CA 1
ATOM 664 C C . GLY A 1 84 ? -17.046 12.714 -0.842 1.00 74.12 84 GLY A C 1
ATOM 665 O O . GLY A 1 84 ? -16.443 12.134 -1.742 1.00 74.12 84 GLY A O 1
ATOM 666 N N . LEU A 1 85 ? -17.270 12.142 0.347 1.00 74.38 85 LEU A N 1
ATOM 667 C CA . LEU A 1 85 ? -16.720 10.839 0.741 1.00 74.38 85 LEU A CA 1
ATOM 668 C C . LEU A 1 85 ? -17.823 9.826 1.070 1.00 74.38 85 LEU A C 1
ATOM 670 O O . LEU A 1 85 ? -18.737 10.091 1.854 1.00 74.38 85 LEU A O 1
ATOM 674 N N . ALA A 1 86 ? -17.696 8.620 0.521 1.00 72.12 86 ALA A N 1
ATOM 675 C CA . ALA A 1 86 ? -18.540 7.466 0.818 1.00 72.12 86 ALA A CA 1
ATOM 676 C C . ALA A 1 86 ? -17.668 6.249 1.169 1.00 72.12 86 ALA A C 1
ATOM 678 O O . ALA A 1 86 ? -16.498 6.193 0.807 1.00 72.12 86 ALA A O 1
ATOM 679 N N . LYS A 1 87 ? -18.222 5.292 1.920 1.00 78.56 87 LYS A N 1
ATOM 680 C CA . LYS A 1 87 ? -17.500 4.110 2.425 1.00 78.56 87 LYS A CA 1
ATOM 681 C C . LYS A 1 87 ? -18.462 2.945 2.648 1.00 78.56 87 LYS A C 1
ATOM 683 O O . LYS A 1 87 ? -19.643 3.205 2.823 1.00 78.56 87 LYS A O 1
ATOM 688 N N . ASN A 1 88 ? -17.969 1.709 2.712 1.00 81.50 88 ASN A N 1
ATOM 689 C CA . ASN A 1 88 ? -18.760 0.534 3.121 1.00 81.50 88 ASN A CA 1
ATOM 690 C C . ASN A 1 88 ? -18.215 -0.075 4.417 1.00 81.50 88 ASN A C 1
ATOM 692 O O . ASN A 1 88 ? -18.960 -0.252 5.381 1.00 81.50 88 ASN A O 1
ATOM 696 N N . VAL A 1 89 ? -16.902 -0.306 4.452 1.00 86.12 89 VAL A N 1
ATOM 697 C CA . VAL A 1 89 ? -16.158 -0.771 5.624 1.00 86.12 89 VAL A CA 1
ATOM 698 C C . VAL A 1 89 ? -14.981 0.169 5.858 1.00 86.12 89 VAL A C 1
ATOM 700 O O . VAL A 1 89 ? -14.344 0.616 4.904 1.00 86.12 89 VAL A O 1
ATOM 703 N N . VAL A 1 90 ? -14.714 0.499 7.116 1.00 86.25 90 VAL A N 1
ATOM 704 C CA . VAL A 1 90 ? -13.521 1.236 7.539 1.00 86.25 90 VAL A CA 1
ATOM 705 C C . VAL A 1 90 ? -12.897 0.507 8.713 1.00 86.25 90 VAL A C 1
ATOM 707 O O . VAL A 1 90 ? -13.576 0.251 9.700 1.00 86.25 90 VAL A O 1
ATOM 710 N N . ILE A 1 91 ? -11.602 0.233 8.614 1.00 89.56 91 ILE A N 1
ATOM 711 C CA . ILE A 1 91 ? -10.769 -0.221 9.726 1.00 89.56 91 ILE A CA 1
ATOM 712 C C . ILE A 1 91 ? -9.827 0.943 10.036 1.00 89.56 91 ILE A C 1
ATOM 714 O O . ILE A 1 91 ? -9.197 1.495 9.132 1.00 89.56 91 ILE A O 1
ATOM 718 N N . SER A 1 92 ? -9.815 1.418 11.275 1.00 86.06 92 SER A N 1
ATOM 719 C CA . SER A 1 92 ? -8.913 2.481 11.718 1.00 86.06 92 SER A CA 1
ATOM 720 C C . SER A 1 92 ? -8.385 2.155 13.100 1.00 86.06 92 SER A C 1
ATOM 722 O O . SER A 1 92 ? -9.139 1.743 13.978 1.00 86.06 92 SER A O 1
ATOM 724 N N . ASP A 1 93 ? -7.093 2.371 13.273 1.00 86.94 93 ASP A N 1
ATOM 725 C CA . ASP A 1 93 ? -6.365 1.959 14.460 1.00 86.94 93 ASP A CA 1
ATOM 726 C C . ASP A 1 93 ? -5.308 3.004 14.812 1.00 86.94 93 ASP A C 1
ATOM 728 O O . ASP A 1 93 ? -4.886 3.787 13.952 1.00 86.94 93 ASP A O 1
ATOM 732 N N . THR A 1 94 ? -4.891 2.997 16.069 1.00 81.62 94 THR A N 1
ATOM 733 C CA . THR A 1 94 ? -3.848 3.850 16.622 1.00 81.62 94 THR A CA 1
ATOM 734 C C . THR A 1 94 ? -2.773 2.953 17.222 1.00 81.62 94 THR A C 1
ATOM 736 O O . THR A 1 94 ? -3.040 2.161 18.118 1.00 81.62 94 THR A O 1
ATOM 739 N N . ILE A 1 95 ? -1.537 3.095 16.743 1.00 81.50 95 ILE A N 1
ATOM 740 C CA . ILE A 1 95 ? -0.380 2.391 17.305 1.00 81.50 95 ILE A CA 1
ATOM 741 C C . ILE A 1 95 ? 0.353 3.292 18.303 1.00 81.50 95 ILE A C 1
ATOM 743 O O . ILE A 1 95 ? 0.488 4.499 18.097 1.00 81.50 95 ILE A O 1
ATOM 747 N N . THR A 1 96 ? 0.847 2.702 19.385 1.00 78.88 96 THR A N 1
ATOM 748 C CA . THR A 1 96 ? 1.621 3.383 20.435 1.00 78.88 96 THR A CA 1
ATOM 749 C C . THR A 1 96 ? 2.895 2.601 20.774 1.00 78.88 96 THR A C 1
ATOM 751 O O . THR A 1 96 ? 3.050 1.445 20.374 1.00 78.88 96 THR A O 1
ATOM 754 N N . ASN A 1 97 ? 3.789 3.189 21.578 1.00 75.25 97 ASN A N 1
ATOM 755 C CA . ASN A 1 97 ? 5.002 2.512 22.065 1.00 75.25 97 ASN A CA 1
ATOM 756 C C . ASN A 1 97 ? 4.718 1.295 22.966 1.00 75.25 97 ASN A C 1
ATOM 758 O O . ASN A 1 97 ? 5.618 0.498 23.209 1.00 75.25 97 ASN A O 1
ATOM 762 N N . SER A 1 98 ? 3.493 1.159 23.482 1.00 76.12 98 SER A N 1
ATOM 763 C CA . SER A 1 98 ? 3.069 0.020 24.299 1.00 76.12 98 SER A CA 1
ATOM 764 C C . SER A 1 98 ? 2.297 -1.038 23.509 1.00 76.12 98 SER A C 1
ATOM 766 O O . SER A 1 98 ? 1.812 -1.995 24.111 1.00 76.12 98 SER A O 1
ATOM 768 N N . THR A 1 99 ? 2.172 -0.887 22.184 1.00 83.25 99 THR A N 1
ATOM 769 C CA . THR A 1 99 ? 1.533 -1.894 21.325 1.00 83.25 99 THR A CA 1
ATOM 770 C C . THR A 1 99 ? 2.262 -3.232 21.491 1.00 83.25 99 THR A C 1
ATOM 772 O O . THR A 1 99 ? 3.468 -3.282 21.234 1.00 83.25 99 THR A O 1
ATOM 775 N N . PRO A 1 100 ? 1.580 -4.311 21.924 1.00 79.75 100 PRO A N 1
ATOM 776 C CA . PRO A 1 100 ? 2.208 -5.619 22.059 1.00 79.75 100 PRO A CA 1
ATOM 777 C C . PRO A 1 100 ? 2.743 -6.114 20.713 1.00 79.75 100 PRO A C 1
ATOM 779 O O . PRO A 1 100 ? 2.072 -5.978 19.691 1.00 79.75 100 PRO A O 1
ATOM 782 N N . ILE A 1 101 ? 3.938 -6.701 20.732 1.00 82.38 101 ILE A N 1
ATOM 783 C CA . ILE A 1 101 ? 4.529 -7.394 19.587 1.00 82.38 101 ILE A CA 1
ATOM 784 C C . ILE A 1 101 ? 4.484 -8.889 19.872 1.00 82.38 101 ILE A C 1
ATOM 786 O O . ILE A 1 101 ? 4.705 -9.325 21.004 1.00 82.38 101 ILE A O 1
ATOM 790 N N . GLU A 1 102 ? 4.201 -9.668 18.837 1.00 84.44 102 GLU A N 1
ATOM 791 C CA . GLU A 1 102 ? 4.129 -11.118 18.910 1.00 84.44 102 GLU A CA 1
ATOM 792 C C . GLU A 1 102 ? 5.101 -11.757 17.914 1.00 84.44 102 GLU A C 1
ATOM 794 O O . GLU A 1 102 ? 5.451 -11.166 16.891 1.00 84.44 102 GLU A O 1
ATOM 799 N N . ASN A 1 103 ? 5.558 -12.972 18.214 1.00 83.94 103 ASN A N 1
ATOM 800 C CA . ASN A 1 103 ? 6.307 -13.787 17.262 1.00 83.94 103 ASN A CA 1
ATOM 801 C C . ASN A 1 103 ? 5.356 -14.522 16.292 1.00 83.94 103 ASN A C 1
ATOM 803 O O . ASN A 1 103 ? 4.135 -14.427 16.383 1.00 83.94 103 ASN A O 1
ATOM 807 N N . TRP A 1 104 ? 5.913 -15.329 15.387 1.00 78.69 104 TRP A N 1
ATOM 808 C CA . TRP A 1 104 ? 5.155 -16.119 14.402 1.00 78.69 104 TRP A CA 1
ATOM 809 C C . TRP A 1 104 ? 4.169 -17.152 14.997 1.00 78.69 104 TRP A C 1
ATOM 811 O O . TRP A 1 104 ? 3.420 -17.774 14.248 1.00 78.69 104 TRP A O 1
ATOM 821 N N . LYS A 1 105 ? 4.166 -17.358 16.321 1.00 81.81 105 LYS A N 1
ATOM 822 C CA . LYS A 1 105 ? 3.209 -18.199 17.059 1.00 81.81 105 LYS A CA 1
ATOM 823 C C . LYS A 1 105 ? 2.192 -17.396 17.878 1.00 81.81 105 LYS A C 1
ATOM 825 O O . LYS A 1 105 ? 1.494 -17.988 18.698 1.00 81.81 105 LYS A O 1
ATOM 830 N N . SER A 1 106 ? 2.130 -16.078 17.699 1.00 80.25 106 SER A N 1
ATOM 831 C CA . SER A 1 106 ? 1.324 -15.178 18.533 1.00 80.25 106 SER A CA 1
ATOM 832 C C . SER A 1 106 ? 1.732 -15.167 20.015 1.00 80.25 106 SER A C 1
ATOM 834 O O . SER A 1 106 ? 0.915 -14.931 20.902 1.00 80.25 106 SER A O 1
ATOM 836 N N . GLU A 1 107 ? 2.999 -15.455 20.319 1.00 88.56 107 GLU A N 1
ATOM 837 C CA . GLU A 1 107 ? 3.527 -15.341 21.683 1.00 88.56 107 GLU A CA 1
ATOM 838 C C . GLU A 1 107 ? 4.159 -13.955 21.875 1.00 88.56 107 GLU A C 1
ATOM 840 O O . GLU A 1 107 ? 4.827 -13.480 20.950 1.00 88.56 107 GLU A O 1
ATOM 845 N N . PRO A 1 108 ? 4.028 -13.319 23.058 1.00 87.44 108 PRO A N 1
ATOM 846 C CA . PRO A 1 108 ? 4.650 -12.027 23.327 1.00 87.44 108 PRO A CA 1
ATOM 847 C C . PRO A 1 108 ? 6.147 -12.029 23.009 1.00 87.44 108 PRO A C 1
ATOM 849 O O . PRO A 1 108 ? 6.889 -12.911 23.443 1.00 87.44 108 PRO A O 1
ATOM 852 N N . HIS A 1 109 ? 6.594 -11.018 22.274 1.00 84.44 109 HIS A N 1
ATOM 853 C CA . HIS A 1 109 ? 7.971 -10.875 21.830 1.00 84.44 109 HIS A CA 1
ATOM 854 C C . HIS A 1 109 ? 8.458 -9.441 22.051 1.00 84.44 109 HIS A C 1
ATOM 856 O O . HIS A 1 109 ? 7.700 -8.479 21.942 1.00 84.44 109 HIS A O 1
ATOM 862 N N . SER A 1 110 ? 9.742 -9.285 22.369 1.00 82.81 110 SER A N 1
ATOM 863 C CA . SER A 1 110 ? 10.344 -7.962 22.537 1.00 82.81 110 SER A CA 1
ATOM 864 C C . SER A 1 110 ? 10.427 -7.227 21.199 1.00 82.81 110 SER A C 1
ATOM 866 O O . SER A 1 110 ? 10.788 -7.821 20.182 1.00 82.81 110 SER A O 1
ATOM 868 N N . LEU A 1 111 ? 10.145 -5.924 21.209 1.00 76.12 111 LEU A N 1
ATOM 869 C CA . LEU A 1 111 ? 10.330 -5.067 20.041 1.00 76.12 111 LEU A CA 1
ATOM 870 C C . LEU A 1 111 ? 11.808 -5.063 19.630 1.00 76.12 111 LEU A C 1
ATOM 872 O O . LEU A 1 111 ? 12.692 -4.827 20.457 1.00 76.12 111 LEU A O 1
ATOM 876 N N . GLN A 1 112 ? 12.074 -5.325 18.355 1.00 74.94 112 GLN A N 1
ATOM 877 C CA . GLN A 1 112 ? 13.423 -5.223 17.812 1.00 74.94 112 GLN A CA 1
ATOM 878 C C . GLN A 1 112 ? 13.773 -3.745 17.652 1.00 74.94 112 GLN A C 1
ATOM 880 O O . GLN A 1 112 ? 12.962 -2.969 17.144 1.00 74.94 112 GLN A O 1
ATOM 885 N N . SER A 1 113 ? 14.949 -3.334 18.126 1.00 67.25 113 SER A N 1
ATOM 886 C CA . SER A 1 113 ? 15.386 -1.943 18.005 1.00 67.25 113 SER A CA 1
ATOM 887 C C . SER A 1 113 ? 15.428 -1.527 16.537 1.00 67.25 113 SER A C 1
ATOM 889 O O . SER A 1 113 ? 15.920 -2.277 15.698 1.00 67.25 113 SER A O 1
ATOM 891 N N . ALA A 1 114 ? 14.909 -0.333 16.238 1.00 57.84 114 ALA A N 1
ATOM 892 C CA . ALA A 1 114 ? 14.964 0.206 14.888 1.00 57.84 114 ALA A CA 1
ATOM 893 C C . ALA A 1 114 ? 16.434 0.324 14.429 1.00 57.84 114 ALA A C 1
ATOM 895 O O . ALA A 1 114 ? 17.272 0.764 15.225 1.00 57.84 114 ALA A O 1
ATOM 896 N N . PRO A 1 115 ? 16.744 -0.032 13.171 1.00 55.81 115 PRO A N 1
ATOM 897 C CA . PRO A 1 115 ? 18.074 0.112 12.592 1.00 55.81 115 PRO A CA 1
ATOM 898 C C . PRO A 1 115 ? 18.678 1.503 12.830 1.00 55.81 115 PRO A C 1
ATOM 900 O O . PRO A 1 115 ? 18.130 2.509 12.381 1.00 55.81 115 PRO A O 1
ATOM 903 N N . GLY A 1 116 ? 19.826 1.581 13.504 1.00 54.50 116 GLY A N 1
ATOM 904 C CA . GLY A 1 116 ? 20.641 2.794 13.537 1.00 54.50 116 GLY A CA 1
ATOM 905 C C . GLY A 1 116 ? 21.677 2.766 12.412 1.00 54.50 116 GLY A C 1
ATOM 906 O O . GLY A 1 116 ? 22.659 2.040 12.516 1.00 54.50 116 GLY A O 1
ATOM 907 N N . GLY A 1 117 ? 21.495 3.566 11.356 1.00 58.44 117 GLY A N 1
ATOM 908 C CA . GLY A 1 117 ? 22.450 3.660 10.240 1.00 58.44 117 GLY A CA 1
ATOM 909 C C . GLY A 1 117 ? 22.291 2.574 9.165 1.00 58.44 117 GLY A C 1
ATOM 910 O O . GLY A 1 117 ? 21.249 1.933 9.060 1.00 58.44 117 GLY A O 1
ATOM 911 N N . ALA A 1 118 ? 23.312 2.408 8.314 1.00 57.06 118 ALA A N 1
ATOM 912 C CA . ALA A 1 118 ? 23.319 1.381 7.271 1.00 57.06 118 ALA A CA 1
ATOM 913 C C . ALA A 1 118 ? 23.512 -0.006 7.902 1.00 57.06 118 ALA A C 1
ATOM 915 O O . ALA A 1 118 ? 24.564 -0.273 8.484 1.00 57.06 118 ALA A O 1
ATOM 916 N N . LEU A 1 119 ? 22.507 -0.876 7.787 1.00 59.75 119 LEU A N 1
ATOM 917 C CA . LEU A 1 119 ? 22.600 -2.258 8.249 1.00 59.75 119 LEU A CA 1
ATOM 918 C C . LEU A 1 119 ? 23.130 -3.185 7.152 1.00 59.75 119 LEU A C 1
ATOM 920 O O . LEU A 1 119 ? 22.735 -3.046 5.990 1.00 59.75 119 LEU A O 1
ATOM 924 N N . PRO A 1 120 ? 23.942 -4.189 7.518 1.00 60.59 120 PRO A N 1
ATOM 925 C CA . PRO A 1 120 ? 24.128 -5.380 6.703 1.00 60.59 120 PRO A CA 1
ATOM 926 C C . PRO A 1 120 ? 22.774 -6.024 6.359 1.00 60.59 120 PRO A C 1
ATOM 928 O O . PRO A 1 120 ? 21.870 -6.096 7.194 1.00 60.59 120 PRO A O 1
ATOM 931 N N . SER A 1 121 ? 22.625 -6.536 5.135 1.00 60.28 121 SER A N 1
ATOM 932 C CA . SER A 1 121 ? 21.382 -7.181 4.668 1.00 60.28 121 SER A CA 1
ATOM 933 C C . SER A 1 121 ? 20.958 -8.375 5.534 1.00 60.28 121 SER A C 1
ATOM 935 O O . SER A 1 121 ? 19.773 -8.682 5.663 1.00 60.28 121 SER A O 1
ATOM 937 N N . GLU A 1 122 ? 21.931 -9.033 6.162 1.00 60.28 122 GLU A N 1
ATOM 938 C CA . GLU A 1 122 ? 21.726 -10.142 7.086 1.00 60.28 122 GLU A CA 1
ATOM 939 C C . GLU A 1 122 ? 21.061 -9.746 8.404 1.00 60.28 122 GLU A C 1
ATOM 941 O O . GLU A 1 122 ? 20.315 -10.562 8.947 1.00 60.28 122 GLU A O 1
ATOM 946 N N . ASP A 1 123 ? 21.274 -8.510 8.852 1.00 63.25 123 ASP A N 1
ATOM 947 C CA . ASP A 1 123 ? 20.662 -7.939 10.049 1.00 63.25 123 ASP A CA 1
ATOM 948 C C . ASP A 1 123 ? 19.303 -7.308 9.731 1.00 63.25 123 ASP A C 1
ATOM 950 O O . ASP A 1 123 ? 18.377 -7.415 10.533 1.00 63.25 123 ASP A O 1
ATOM 954 N N . TYR A 1 124 ? 19.156 -6.722 8.535 1.00 65.00 124 TYR A N 1
ATOM 955 C CA . TYR A 1 124 ? 17.905 -6.125 8.055 1.00 65.00 124 TYR A CA 1
ATOM 956 C C . TYR A 1 124 ? 16.734 -7.110 8.177 1.00 65.00 124 TYR A C 1
ATOM 958 O O . TYR A 1 124 ? 15.786 -6.841 8.903 1.00 65.00 124 TYR A O 1
ATOM 966 N N . ARG A 1 125 ? 16.847 -8.328 7.621 1.00 62.22 125 ARG A N 1
ATOM 967 C CA . ARG A 1 125 ? 15.794 -9.376 7.681 1.00 62.22 125 ARG A CA 1
ATOM 968 C C . ARG A 1 125 ? 15.328 -9.777 9.089 1.00 62.22 125 ARG A C 1
ATOM 970 O O . ARG A 1 125 ? 14.337 -10.490 9.221 1.00 62.22 125 ARG A O 1
ATOM 977 N N . HIS A 1 126 ? 16.060 -9.388 10.129 1.00 64.62 126 HIS A N 1
ATOM 978 C CA . HIS A 1 126 ? 15.768 -9.712 11.520 1.00 64.62 126 HIS A CA 1
ATOM 979 C C . HIS A 1 126 ? 15.477 -8.473 12.375 1.00 64.62 126 HIS A C 1
ATOM 981 O O . HIS A 1 126 ? 15.462 -8.619 13.591 1.00 64.62 126 HIS A O 1
ATOM 987 N N . GLN A 1 127 ? 15.295 -7.280 11.789 1.00 65.75 127 GLN A N 1
ATOM 988 C CA . GLN A 1 127 ? 15.108 -6.018 12.528 1.00 65.75 127 GLN A CA 1
ATOM 989 C C . GLN A 1 127 ? 13.870 -5.209 12.082 1.00 65.75 127 GLN A C 1
ATOM 991 O O . GLN A 1 127 ? 13.810 -3.994 12.286 1.00 65.75 127 GLN A O 1
ATOM 996 N N . HIS A 1 128 ? 12.845 -5.868 11.526 1.00 69.38 128 HIS A N 1
ATOM 997 C CA . HIS A 1 128 ? 11.575 -5.233 11.153 1.00 69.38 128 HIS A CA 1
ATOM 998 C C . HIS A 1 128 ? 10.430 -5.682 12.055 1.00 69.38 128 HIS A C 1
ATOM 1000 O O . HIS A 1 128 ? 10.082 -6.858 12.111 1.00 69.38 128 HIS A O 1
ATOM 1006 N N . ASN A 1 129 ? 9.796 -4.713 12.717 1.00 73.62 129 ASN A N 1
ATOM 1007 C CA . ASN A 1 129 ? 8.525 -4.928 13.400 1.00 73.62 129 ASN A CA 1
ATOM 1008 C C . ASN A 1 129 ? 7.396 -4.493 12.452 1.00 73.62 129 ASN A C 1
ATOM 1010 O O . ASN A 1 129 ? 7.420 -3.367 11.949 1.00 73.62 129 ASN A O 1
ATOM 1014 N N . HIS A 1 130 ? 6.401 -5.351 12.221 1.00 78.94 130 HIS A N 1
ATOM 1015 C CA . HIS A 1 130 ? 5.252 -5.033 11.371 1.00 78.94 130 HIS A CA 1
ATOM 1016 C C . HIS A 1 130 ? 3.962 -4.998 12.187 1.00 78.94 130 HIS A C 1
ATOM 1018 O O . HIS A 1 130 ? 3.639 -5.948 12.895 1.00 78.94 130 HIS A O 1
ATOM 1024 N N . TYR A 1 131 ? 3.204 -3.911 12.047 1.00 81.12 131 TYR A N 1
ATOM 1025 C CA . TYR A 1 131 ? 1.818 -3.839 12.499 1.00 81.12 131 TYR A CA 1
ATOM 1026 C C . TYR A 1 131 ? 0.887 -4.022 11.302 1.00 81.12 131 TYR A C 1
ATOM 1028 O O . TYR A 1 131 ? 0.960 -3.256 10.340 1.00 81.12 131 TYR A O 1
ATOM 1036 N N . GLN A 1 132 ? 0.001 -5.015 11.352 1.00 79.88 132 GLN A N 1
ATOM 1037 C CA . GLN A 1 132 ? -0.889 -5.348 10.241 1.00 79.88 132 GLN A CA 1
ATOM 1038 C C . GLN A 1 132 ? -2.346 -5.088 10.632 1.00 79.88 132 GLN A C 1
ATOM 1040 O O . GLN A 1 132 ? -2.942 -5.836 11.397 1.00 79.88 132 GLN A O 1
ATOM 1045 N N . ASN A 1 133 ? -2.940 -4.031 10.069 1.00 79.94 133 ASN A N 1
ATOM 1046 C CA . ASN A 1 133 ? -4.371 -3.740 10.249 1.00 79.94 133 ASN A CA 1
ATOM 1047 C C . ASN A 1 133 ? -5.282 -4.753 9.534 1.00 79.94 133 ASN A C 1
ATOM 1049 O O . ASN A 1 133 ? -6.447 -4.910 9.895 1.00 79.94 133 ASN A O 1
ATOM 1053 N N . PHE A 1 134 ? -4.776 -5.391 8.478 1.00 83.94 134 PHE A N 1
ATOM 1054 C CA . PHE A 1 134 ? -5.492 -6.381 7.686 1.00 83.94 134 PHE A CA 1
ATOM 1055 C C . PHE A 1 134 ? -4.488 -7.359 7.071 1.00 83.94 134 PHE A C 1
ATOM 1057 O O . PHE A 1 134 ? -3.556 -6.929 6.391 1.00 83.94 134 PHE A O 1
ATOM 1064 N N . LEU A 1 135 ? -4.704 -8.655 7.295 1.00 80.88 135 LEU A N 1
ATOM 1065 C CA . LEU A 1 135 ? -3.948 -9.753 6.697 1.00 80.88 135 LEU A CA 1
ATOM 1066 C C . LEU A 1 135 ? -4.918 -10.619 5.885 1.00 80.88 135 LEU A C 1
ATOM 1068 O O . LEU A 1 135 ? -5.936 -11.071 6.410 1.00 80.88 135 LEU A O 1
ATOM 1072 N N . SER A 1 136 ? -4.611 -10.826 4.604 1.00 80.94 136 SER A N 1
ATOM 1073 C CA . SER A 1 136 ? -5.334 -11.748 3.723 1.00 80.94 136 SER A CA 1
ATOM 1074 C C . SER A 1 136 ? -4.338 -12.723 3.122 1.00 80.94 136 SER A C 1
ATOM 1076 O O . SER A 1 136 ? -3.370 -12.293 2.497 1.00 80.94 136 SER A O 1
ATOM 1078 N N . GLU A 1 137 ? -4.569 -14.021 3.295 1.00 75.88 137 GLU A N 1
ATOM 1079 C CA . GLU A 1 137 ? -3.610 -15.060 2.920 1.00 75.88 137 GLU A CA 1
ATOM 1080 C C . GLU A 1 137 ? -4.288 -16.217 2.193 1.00 75.88 137 GLU A C 1
ATOM 1082 O O . GLU A 1 137 ? -5.412 -16.614 2.507 1.00 75.88 137 GLU A O 1
ATOM 1087 N N . VAL A 1 138 ? -3.571 -16.785 1.222 1.00 76.81 138 VAL A N 1
ATOM 1088 C CA . VAL A 1 138 ? -3.983 -17.991 0.501 1.00 76.81 138 VAL A CA 1
ATOM 1089 C C . VAL A 1 138 ? -2.824 -18.974 0.473 1.00 76.81 138 VAL A C 1
ATOM 1091 O O . VAL A 1 138 ? -1.803 -18.739 -0.169 1.00 76.81 138 VAL A O 1
ATOM 1094 N N . PHE A 1 139 ? -3.022 -20.116 1.126 1.00 77.44 139 PHE A N 1
ATOM 1095 C CA . PHE A 1 139 ? -2.121 -21.261 1.056 1.00 77.44 139 PHE A CA 1
ATOM 1096 C C . PHE A 1 139 ? -2.593 -22.188 -0.061 1.00 77.44 139 PHE A C 1
ATOM 1098 O O . PHE A 1 139 ? -3.581 -22.909 0.086 1.00 77.44 139 PHE A O 1
ATOM 1105 N N . ASN A 1 140 ? -1.913 -22.147 -1.204 1.00 64.38 140 ASN A N 1
ATOM 1106 C CA . ASN A 1 140 ? -2.284 -22.950 -2.361 1.00 64.38 140 ASN A CA 1
ATOM 1107 C C . ASN A 1 140 ? -1.424 -24.216 -2.465 1.00 64.38 140 ASN A C 1
ATOM 1109 O O . ASN A 1 140 ? -0.247 -24.149 -2.809 1.00 64.38 140 ASN A O 1
ATOM 1113 N N . PHE A 1 141 ? -2.039 -25.370 -2.210 1.00 81.75 141 PHE A N 1
ATOM 1114 C CA . PHE A 1 141 ? -1.418 -26.692 -2.364 1.00 81.75 141 PHE A CA 1
ATOM 1115 C C . PHE A 1 141 ? -1.769 -27.374 -3.699 1.00 81.75 141 PHE A C 1
ATOM 1117 O O . PHE A 1 141 ? -1.420 -28.535 -3.909 1.00 81.75 141 PHE A O 1
ATOM 1124 N N . SER A 1 142 ? -2.483 -26.689 -4.598 1.00 71.56 142 SER A N 1
ATOM 1125 C CA . SER A 1 142 ? -2.835 -27.216 -5.917 1.00 71.56 142 SER A CA 1
ATOM 1126 C C . SER A 1 142 ? -1.736 -26.937 -6.940 1.00 71.56 142 SER A C 1
ATOM 1128 O O . SER A 1 142 ? -1.199 -25.836 -7.009 1.00 71.56 142 SER A O 1
ATOM 1130 N N . ASN A 1 143 ? -1.461 -27.918 -7.801 1.00 77.00 143 ASN A N 1
ATOM 1131 C CA . ASN A 1 143 ? -0.561 -27.775 -8.951 1.00 77.00 143 ASN A CA 1
ATOM 1132 C C . ASN A 1 143 ? -1.264 -27.263 -10.224 1.00 77.00 143 ASN A C 1
ATOM 1134 O O . ASN A 1 143 ? -0.628 -27.153 -11.269 1.00 77.00 143 ASN A O 1
ATOM 1138 N N . SER A 1 144 ? -2.573 -27.003 -10.159 1.00 73.38 144 SER A N 1
ATOM 1139 C CA . SER A 1 144 ? -3.412 -26.692 -11.328 1.00 73.38 144 SER A CA 1
ATOM 1140 C C . SER A 1 144 ? -4.281 -25.446 -11.160 1.00 73.38 144 SER A C 1
ATOM 1142 O O . SER A 1 144 ? -4.995 -25.069 -12.087 1.00 73.38 144 SER A O 1
ATOM 1144 N N . LEU A 1 145 ? -4.226 -24.791 -9.999 1.00 71.75 145 LEU A N 1
ATOM 1145 C CA . LEU A 1 145 ? -4.984 -23.576 -9.706 1.00 71.75 145 LEU A CA 1
ATOM 1146 C C . LEU A 1 145 ? -4.036 -22.475 -9.250 1.00 71.75 145 LEU A C 1
ATOM 1148 O O . LEU A 1 145 ? -3.057 -22.756 -8.566 1.00 71.75 145 LEU A O 1
ATOM 1152 N N . ASN A 1 146 ? -4.357 -21.227 -9.584 1.00 80.06 146 ASN A N 1
ATOM 1153 C CA . ASN A 1 146 ? -3.666 -20.061 -9.042 1.00 80.06 146 ASN A CA 1
ATOM 1154 C C . ASN A 1 146 ? -4.328 -19.643 -7.725 1.00 80.06 146 ASN A C 1
ATOM 1156 O O . ASN A 1 146 ? -5.554 -19.590 -7.633 1.00 80.06 146 ASN A O 1
ATOM 1160 N N . GLY A 1 147 ? -3.517 -19.328 -6.717 1.00 73.75 147 GLY A N 1
ATOM 1161 C CA . GLY A 1 147 ? -3.988 -18.728 -5.473 1.00 73.75 147 GLY A CA 1
ATOM 1162 C C . GLY A 1 147 ? -3.971 -17.209 -5.593 1.00 73.75 147 GLY A C 1
ATOM 1163 O O . GLY A 1 147 ? -2.976 -16.649 -6.043 1.00 73.75 147 GLY A O 1
ATOM 1164 N N . VAL A 1 148 ? -5.054 -16.543 -5.192 1.00 78.44 148 VAL A N 1
ATOM 1165 C CA . VAL A 1 148 ? -5.130 -15.077 -5.162 1.00 78.44 148 VAL A CA 1
ATOM 1166 C C . VAL A 1 148 ? -5.679 -14.643 -3.809 1.00 78.44 148 VAL A C 1
ATOM 1168 O O . VAL A 1 148 ? -6.839 -14.906 -3.505 1.00 78.44 148 VAL A O 1
ATOM 1171 N N . ALA A 1 149 ? -4.845 -13.991 -2.995 1.00 74.00 149 ALA A N 1
ATOM 1172 C CA . ALA A 1 149 ? -5.218 -13.579 -1.641 1.00 74.00 149 ALA A CA 1
ATOM 1173 C C . ALA A 1 149 ? -6.203 -12.404 -1.605 1.00 74.00 149 ALA A C 1
ATOM 1175 O O . ALA A 1 149 ? -6.991 -12.285 -0.670 1.00 74.00 149 ALA A O 1
ATOM 1176 N N . ILE A 1 150 ? -6.176 -11.539 -2.621 1.00 83.44 150 ILE A N 1
ATOM 1177 C CA . ILE A 1 150 ? -7.104 -10.418 -2.778 1.00 83.44 150 ILE A CA 1
ATOM 1178 C C . ILE A 1 150 ? -7.476 -10.322 -4.260 1.00 83.44 150 ILE A C 1
ATOM 1180 O O . ILE A 1 150 ? -6.600 -10.123 -5.099 1.00 83.44 150 ILE A O 1
ATOM 1184 N N . TRP A 1 151 ? -8.765 -10.452 -4.587 1.00 77.44 151 TRP A N 1
ATOM 1185 C CA . TRP A 1 151 ? -9.300 -10.235 -5.936 1.00 77.44 151 TRP A CA 1
ATOM 1186 C C . TRP A 1 151 ? -10.329 -9.107 -5.902 1.00 77.44 151 TRP A C 1
ATOM 1188 O O . TRP A 1 151 ? -11.307 -9.176 -5.158 1.00 77.44 151 TRP A O 1
ATOM 1198 N N . GLY A 1 152 ? -10.123 -8.082 -6.723 1.00 73.19 152 GLY A N 1
ATOM 1199 C CA . GLY A 1 152 ? -11.044 -6.961 -6.870 1.00 73.19 152 GLY A CA 1
ATOM 1200 C C . GLY A 1 152 ? -11.236 -6.613 -8.340 1.00 73.19 152 GLY A C 1
ATOM 1201 O O . GLY A 1 152 ? -10.292 -6.681 -9.120 1.00 73.19 152 GLY A O 1
ATOM 1202 N N . ASP A 1 153 ? -12.461 -6.240 -8.701 1.00 76.25 153 ASP A N 1
ATOM 1203 C CA . ASP A 1 153 ? -12.807 -5.684 -10.009 1.00 76.25 153 ASP A CA 1
ATOM 1204 C C . ASP A 1 153 ? -13.374 -4.273 -9.815 1.00 76.25 153 ASP A C 1
ATOM 1206 O O . ASP A 1 153 ? -14.033 -3.982 -8.813 1.00 76.25 153 ASP A O 1
ATOM 1210 N N . SER A 1 154 ? -13.088 -3.382 -10.758 1.00 73.25 154 SER A N 1
ATOM 1211 C CA . SER A 1 154 ? -13.492 -1.982 -10.705 1.00 73.25 154 SER A CA 1
ATOM 1212 C C . SER A 1 154 ? -13.813 -1.490 -12.106 1.00 73.25 154 SER A C 1
ATOM 1214 O O . SER A 1 154 ? -12.963 -1.511 -12.994 1.00 73.25 154 SER A O 1
ATOM 1216 N N . GLY A 1 155 ? -15.046 -1.020 -12.300 1.00 71.81 155 GLY A N 1
ATOM 1217 C CA . GLY A 1 155 ? -15.559 -0.663 -13.617 1.00 71.81 155 GLY A CA 1
ATOM 1218 C C . GLY A 1 155 ? -16.271 0.685 -13.645 1.00 71.81 155 GLY A C 1
ATOM 1219 O O . GLY A 1 155 ? -17.119 0.990 -12.808 1.00 71.81 155 GLY A O 1
ATOM 1220 N N . ALA A 1 156 ? -15.926 1.500 -14.642 1.00 74.25 156 ALA A N 1
ATOM 1221 C CA . ALA A 1 156 ? -16.596 2.759 -14.949 1.00 74.25 156 ALA A CA 1
ATOM 1222 C C . ALA A 1 156 ? -17.586 2.547 -16.105 1.00 74.25 156 ALA A C 1
ATOM 1224 O O . ALA A 1 156 ? -17.191 2.491 -17.266 1.00 74.25 156 ALA A O 1
ATOM 1225 N N . PHE A 1 157 ? -18.877 2.418 -15.794 1.00 74.94 157 PHE A N 1
ATOM 1226 C CA . PHE A 1 157 ? -19.891 1.952 -16.756 1.00 74.94 157 PHE A CA 1
ATOM 1227 C C . PHE A 1 157 ? -20.761 3.055 -17.379 1.00 74.94 157 PHE A C 1
ATOM 1229 O O . PHE A 1 157 ? -21.764 2.760 -18.024 1.00 74.94 157 PHE A O 1
ATOM 1236 N N . ALA A 1 158 ? -20.401 4.326 -17.198 1.00 48.44 158 ALA A N 1
ATOM 1237 C CA . ALA A 1 158 ? -21.109 5.461 -17.788 1.00 48.44 158 ALA A CA 1
ATOM 1238 C C . ALA A 1 158 ? -20.121 6.447 -18.435 1.00 48.44 158 ALA A C 1
ATOM 1240 O O . ALA A 1 158 ? -18.999 6.586 -17.938 1.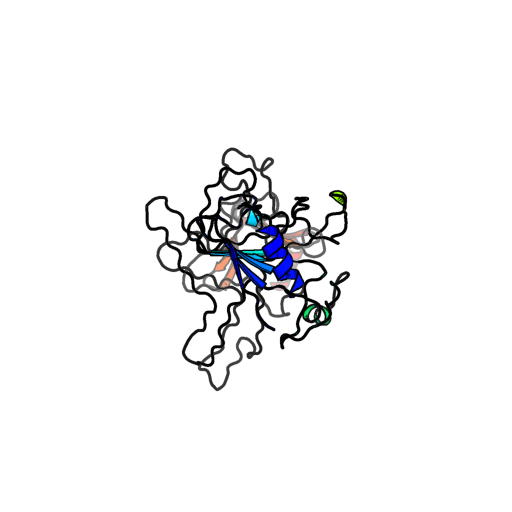00 48.44 158 ALA A O 1
ATOM 1241 N N . PRO A 1 159 ? -20.506 7.166 -19.511 1.00 63.50 159 PRO A N 1
ATOM 1242 C CA . PRO A 1 159 ? -19.658 8.198 -20.099 1.00 63.50 159 PRO A CA 1
ATOM 1243 C C . PRO A 1 159 ? -19.220 9.236 -19.059 1.00 63.50 159 PRO A C 1
ATOM 1245 O O . PRO A 1 159 ? -20.045 9.792 -18.338 1.00 63.50 159 PRO A O 1
ATOM 1248 N N . GLY A 1 160 ? -17.911 9.483 -18.975 1.00 50.16 160 GLY A N 1
ATOM 1249 C CA . GLY A 1 160 ? -17.321 10.409 -18.003 1.00 50.16 160 GLY A CA 1
ATOM 1250 C C . GLY A 1 160 ? -17.123 9.841 -16.591 1.00 50.16 160 GLY A C 1
ATOM 1251 O O . GLY A 1 160 ? -16.499 10.509 -15.767 1.00 50.16 160 GLY A O 1
ATOM 1252 N N . ALA A 1 161 ? -17.587 8.619 -16.300 1.00 49.06 161 ALA A N 1
ATOM 1253 C CA . ALA A 1 161 ? -17.301 7.962 -15.029 1.00 49.06 161 ALA A CA 1
ATOM 1254 C C . ALA A 1 161 ? -15.820 7.559 -14.934 1.00 49.06 161 ALA A C 1
ATOM 1256 O O . ALA A 1 161 ? -15.186 7.193 -15.924 1.00 49.06 161 ALA A O 1
ATOM 1257 N N . LYS A 1 162 ? -15.278 7.591 -13.715 1.00 62.53 162 LYS A N 1
ATOM 1258 C CA . LYS A 1 162 ? -13.956 7.059 -13.372 1.00 62.53 162 LYS A CA 1
ATOM 1259 C C . LYS A 1 162 ? -14.136 6.043 -12.251 1.00 62.53 162 LYS A C 1
ATOM 1261 O O . LYS A 1 162 ? -14.862 6.315 -11.300 1.00 62.53 162 LYS A O 1
ATOM 1266 N N . SER A 1 163 ? -13.479 4.896 -12.367 1.00 66.50 163 SER A N 1
ATOM 1267 C CA . SER A 1 163 ? -13.457 3.862 -11.334 1.00 66.50 163 SER A CA 1
ATOM 1268 C C . SER A 1 163 ? -12.008 3.488 -11.075 1.00 66.50 163 SER A C 1
ATOM 1270 O O . SER A 1 163 ? -11.227 3.372 -12.017 1.00 66.50 163 SER A O 1
ATOM 1272 N N . TRP A 1 164 ? -11.623 3.398 -9.806 1.00 66.00 164 TRP A N 1
ATOM 1273 C CA . TRP A 1 164 ? -10.249 3.109 -9.396 1.00 66.00 164 TRP A CA 1
ATOM 1274 C C . TRP A 1 164 ? -10.203 1.675 -8.869 1.00 66.00 164 TRP A C 1
ATOM 1276 O O . TRP A 1 164 ? -11.056 1.293 -8.067 1.00 66.00 164 TRP A O 1
ATOM 1286 N N . GLY A 1 165 ? -9.255 0.866 -9.349 1.00 62.34 165 GLY A N 1
ATOM 1287 C CA . GLY A 1 165 ? -9.068 -0.522 -8.896 1.00 62.34 165 GLY A CA 1
ATOM 1288 C C . GLY A 1 165 ? -8.455 -0.635 -7.498 1.00 62.34 165 GLY A C 1
ATOM 1289 O O . GLY A 1 165 ? -8.669 -1.622 -6.805 1.00 62.34 165 GLY A O 1
ATOM 1290 N N . GLY A 1 166 ? -7.740 0.403 -7.062 1.00 74.88 166 GLY A N 1
ATOM 1291 C CA . GLY A 1 166 ? -7.160 0.526 -5.732 1.00 74.88 166 GLY A CA 1
ATOM 1292 C C . GLY A 1 166 ? -6.684 1.956 -5.489 1.00 74.88 166 GLY A C 1
ATOM 1293 O O . GLY A 1 166 ? -6.457 2.713 -6.433 1.00 74.88 166 GLY A O 1
ATOM 1294 N N . PHE A 1 167 ? -6.562 2.338 -4.221 1.00 68.12 167 PHE A N 1
ATOM 1295 C CA . PHE A 1 167 ? -5.998 3.619 -3.806 1.00 68.12 167 PHE A CA 1
ATOM 1296 C C . PHE A 1 167 ? -5.183 3.413 -2.535 1.00 68.12 167 PHE A C 1
ATOM 1298 O O . PHE A 1 167 ? -5.702 2.906 -1.541 1.00 68.12 167 PHE A O 1
ATOM 1305 N N . LEU A 1 168 ? -3.921 3.827 -2.572 1.00 80.56 168 LEU A N 1
ATOM 1306 C CA . LEU A 1 168 ? -3.006 3.779 -1.439 1.00 80.56 168 LEU A CA 1
ATOM 1307 C C . LEU A 1 168 ? -2.536 5.204 -1.145 1.00 80.56 168 LEU A C 1
ATOM 1309 O O . LEU A 1 168 ? -2.197 5.959 -2.053 1.00 80.56 168 LEU A O 1
ATOM 1313 N N . SER A 1 169 ? -2.530 5.580 0.131 1.00 74.00 169 SER A N 1
ATOM 1314 C CA . SER A 1 169 ? -2.002 6.861 0.592 1.00 74.00 169 SER A CA 1
ATOM 1315 C C . SER A 1 169 ? -1.210 6.622 1.864 1.00 74.00 169 SER A C 1
ATOM 1317 O O . SER A 1 169 ? -1.786 6.257 2.887 1.00 74.00 169 SER A O 1
ATOM 1319 N N . ALA A 1 170 ? 0.092 6.872 1.798 1.00 78.94 170 ALA A N 1
ATOM 1320 C CA . ALA A 1 170 ? 0.959 6.938 2.962 1.00 78.94 170 ALA A CA 1
ATOM 1321 C C . ALA A 1 170 ? 1.327 8.404 3.206 1.00 78.94 170 ALA A C 1
ATOM 1323 O O . ALA A 1 170 ? 1.476 9.171 2.252 1.00 78.94 170 ALA A O 1
ATOM 1324 N N . ARG A 1 171 ? 1.424 8.817 4.475 1.00 75.19 171 ARG A N 1
ATOM 1325 C CA . ARG A 1 171 ? 1.830 10.175 4.859 1.00 75.19 171 ARG A CA 1
ATOM 1326 C C . ARG A 1 171 ? 2.766 10.162 6.057 1.00 75.19 171 ARG A C 1
ATOM 1328 O O . ARG A 1 171 ? 2.555 9.412 7.002 1.00 75.19 171 ARG A O 1
ATOM 1335 N N . SER A 1 172 ? 3.739 11.060 6.009 1.00 78.31 172 SER A N 1
ATOM 1336 C CA . SER A 1 172 ? 4.581 11.472 7.123 1.00 78.31 172 SER A CA 1
ATOM 1337 C C . SER A 1 172 ? 4.371 12.976 7.268 1.00 78.31 172 SER A C 1
ATOM 1339 O O . SER A 1 172 ? 4.625 13.733 6.333 1.00 78.31 172 SER A O 1
ATOM 1341 N N . TRP A 1 173 ? 3.762 13.398 8.372 1.00 73.88 173 TRP A N 1
ATOM 1342 C CA . TRP A 1 173 ? 3.428 14.798 8.635 1.00 73.88 173 TRP A CA 1
ATOM 1343 C C . TRP A 1 173 ? 3.361 14.990 10.157 1.00 73.88 173 TRP A C 1
ATOM 1345 O O . TRP A 1 173 ? 2.720 14.158 10.808 1.00 73.88 173 TRP A O 1
ATOM 1355 N N . PRO A 1 174 ? 3.962 16.047 10.744 1.00 71.56 174 PRO A N 1
ATOM 1356 C CA . PRO A 1 174 ? 3.833 16.394 12.166 1.00 71.56 174 PRO A CA 1
ATOM 1357 C C . PRO A 1 174 ? 2.410 16.852 12.542 1.00 71.56 174 PRO A C 1
ATOM 1359 O O . PRO A 1 174 ? 2.194 17.959 13.034 1.00 71.56 174 PRO A O 1
ATOM 1362 N N . VAL A 1 175 ? 1.388 16.028 12.295 1.00 66.56 175 VAL A N 1
ATOM 1363 C CA . VAL A 1 175 ? 0.000 16.353 12.640 1.00 66.56 175 VAL A CA 1
ATOM 1364 C C . VAL A 1 175 ? -0.169 16.296 14.153 1.00 66.56 175 VAL A C 1
ATOM 1366 O O . VAL A 1 175 ? -0.258 15.229 14.756 1.00 66.56 175 VAL A O 1
ATOM 1369 N N . ARG A 1 176 ? -0.276 17.473 14.769 1.00 67.44 176 ARG A N 1
ATOM 1370 C CA . ARG A 1 176 ? -0.516 17.649 16.206 1.00 67.44 176 ARG A CA 1
ATOM 1371 C C . ARG A 1 176 ? -2.006 17.775 16.505 1.00 67.44 176 ARG A C 1
ATOM 1373 O O . ARG A 1 176 ? -2.451 18.794 17.033 1.00 67.44 176 ARG A O 1
ATOM 1380 N N . TRP A 1 177 ? -2.815 16.777 16.159 1.00 71.44 177 TRP A N 1
ATOM 1381 C CA . TRP A 1 177 ? -4.204 16.772 16.622 1.00 71.44 177 TRP A CA 1
ATOM 1382 C C . TRP A 1 177 ? -4.242 16.398 18.103 1.00 71.44 177 TRP A C 1
ATOM 1384 O O . TRP A 1 177 ? -4.489 15.252 18.462 1.00 71.44 177 TRP A O 1
ATOM 1394 N N . GLN A 1 178 ? -3.964 17.396 18.947 1.00 70.06 178 GLN A N 1
ATOM 1395 C CA . GLN A 1 178 ? -3.801 17.280 20.397 1.00 70.06 178 GLN A CA 1
ATOM 1396 C C . GLN A 1 178 ? -4.846 16.389 21.099 1.00 70.06 178 GLN A C 1
ATOM 1398 O O . GLN A 1 178 ? -4.422 15.573 21.911 1.00 70.06 178 GLN A O 1
ATOM 1403 N N . PRO A 1 179 ? -6.162 16.424 20.781 1.00 75.62 179 PRO A N 1
ATOM 1404 C CA . PRO A 1 179 ? -7.122 15.530 21.443 1.00 75.62 179 PRO A CA 1
ATOM 1405 C C . PRO A 1 179 ? -6.979 14.038 21.086 1.00 75.62 179 PRO A C 1
ATOM 1407 O O . PRO A 1 179 ? -7.571 13.198 21.762 1.00 75.62 179 PRO A O 1
ATOM 1410 N N . TYR A 1 180 ? -6.221 13.687 20.044 1.00 79.12 180 TYR A N 1
ATOM 1411 C CA . TYR A 1 180 ? -6.043 12.310 19.558 1.00 79.12 180 TYR A CA 1
ATOM 1412 C C . TYR A 1 180 ? -4.595 11.811 19.661 1.00 79.12 180 TYR A C 1
ATOM 1414 O O . TYR A 1 180 ? -4.310 10.686 19.257 1.00 79.12 180 TYR A O 1
ATOM 1422 N N . LYS A 1 181 ? -3.672 12.626 20.191 1.00 80.81 181 LYS A N 1
ATOM 1423 C CA . LYS A 1 181 ? -2.285 12.217 20.445 1.00 80.81 181 LYS A CA 1
ATOM 1424 C C . LYS A 1 181 ? -2.271 11.157 21.563 1.00 80.81 181 LYS A C 1
ATOM 1426 O O . LYS A 1 181 ? -2.792 11.438 22.644 1.00 80.81 181 LYS A O 1
ATOM 1431 N N . PRO A 1 182 ? -1.681 9.966 21.352 1.00 77.31 182 PRO A N 1
ATOM 1432 C CA . PRO A 1 182 ? -1.532 8.988 22.426 1.00 77.31 182 PRO A CA 1
ATOM 1433 C C . PRO A 1 182 ? -0.633 9.498 23.561 1.00 77.31 182 PRO A C 1
ATOM 1435 O O . PRO A 1 182 ? 0.283 10.296 23.346 1.00 77.31 182 PRO A O 1
ATOM 1438 N N . GLU A 1 183 ? -0.871 9.007 24.776 1.00 77.56 183 GLU A N 1
ATOM 1439 C CA . GLU A 1 183 ? -0.018 9.302 25.933 1.00 77.56 183 GLU A CA 1
ATOM 1440 C C . GLU A 1 183 ? 1.389 8.710 25.754 1.00 77.56 183 GLU A C 1
ATOM 1442 O O . GLU A 1 183 ? 1.567 7.656 25.145 1.00 77.56 183 GLU A O 1
ATOM 1447 N N . GLY A 1 184 ? 2.407 9.393 26.288 1.00 76.12 184 GLY A N 1
ATOM 1448 C CA . GLY A 1 184 ? 3.796 8.920 26.248 1.00 76.12 184 GLY A CA 1
ATOM 1449 C C . GLY A 1 184 ? 4.512 9.094 24.902 1.00 76.12 184 GLY A C 1
ATOM 1450 O O . GLY A 1 184 ? 5.659 8.668 24.771 1.00 76.12 184 GLY A O 1
ATOM 1451 N N . ILE A 1 185 ? 3.880 9.734 23.912 1.00 78.25 185 ILE A N 1
ATOM 1452 C CA . ILE A 1 185 ? 4.547 10.117 22.662 1.00 78.25 185 ILE A CA 1
ATOM 1453 C C . ILE A 1 185 ? 5.465 11.327 22.918 1.00 78.25 185 ILE A C 1
ATOM 1455 O O . ILE A 1 185 ? 4.964 12.355 23.393 1.00 78.25 185 ILE A O 1
ATOM 1459 N N . PRO A 1 186 ? 6.772 11.248 22.585 1.00 78.75 186 PRO A N 1
ATOM 1460 C CA . PRO A 1 186 ? 7.719 12.346 22.777 1.00 78.75 186 PRO A CA 1
ATOM 1461 C C . PRO A 1 186 ? 7.239 13.671 22.171 1.00 78.75 186 PRO A C 1
ATOM 1463 O O . PRO A 1 186 ? 6.584 13.697 21.126 1.00 78.75 186 PRO A O 1
ATOM 1466 N N . GLU A 1 187 ? 7.562 14.782 22.829 1.00 82.00 187 GLU A N 1
ATOM 1467 C CA . GLU A 1 187 ? 7.392 16.118 22.253 1.00 82.00 187 GLU A CA 1
ATOM 1468 C C . GLU A 1 187 ? 8.555 16.435 21.308 1.00 82.00 187 GLU A C 1
ATOM 1470 O O . GLU A 1 187 ? 9.703 16.098 21.597 1.00 82.00 187 GLU A O 1
ATOM 1475 N N . TYR A 1 188 ? 8.256 17.100 20.194 1.00 82.94 188 TYR A N 1
ATOM 1476 C CA . TYR A 1 188 ? 9.241 17.541 19.208 1.00 82.94 188 TYR A CA 1
ATOM 1477 C C . TYR A 1 188 ? 8.803 18.863 18.556 1.00 82.94 188 TYR A C 1
ATOM 1479 O O . TYR A 1 188 ? 7.611 19.195 18.502 1.00 82.94 188 TYR A O 1
ATOM 1487 N N . THR A 1 189 ? 9.758 19.651 18.065 1.00 84.31 189 THR A N 1
ATOM 1488 C CA . THR A 1 189 ? 9.493 20.809 17.196 1.00 84.31 189 THR A CA 1
ATOM 1489 C C . THR A 1 189 ? 9.376 20.359 15.741 1.00 84.31 189 THR A C 1
ATOM 1491 O O . THR A 1 189 ? 9.820 19.268 15.393 1.00 84.31 189 THR A O 1
ATOM 1494 N N . ASP A 1 190 ? 8.760 21.165 14.877 1.00 80.81 190 ASP A N 1
ATOM 1495 C CA . ASP A 1 190 ? 8.597 20.778 13.468 1.00 80.81 190 ASP A CA 1
ATOM 1496 C C . ASP A 1 190 ? 9.961 20.612 12.771 1.00 80.81 190 ASP A C 1
ATOM 1498 O O . ASP A 1 190 ? 10.106 19.757 11.904 1.00 80.81 190 ASP A O 1
ATOM 1502 N N . GLU A 1 191 ? 10.991 21.338 13.218 1.00 84.69 191 GLU A N 1
ATOM 1503 C CA . GLU A 1 191 ? 12.375 21.204 12.742 1.00 84.69 191 GLU A CA 1
ATOM 1504 C C . GLU A 1 191 ? 13.042 19.888 13.170 1.00 84.69 191 GLU A C 1
ATOM 1506 O O . GLU A 1 191 ? 14.047 19.490 12.588 1.00 84.69 191 GLU A O 1
ATOM 1511 N N . GLN A 1 192 ? 12.510 19.226 14.199 1.00 83.94 192 GLN A N 1
ATOM 1512 C CA . GLN A 1 192 ? 12.985 17.929 14.684 1.00 83.94 192 GLN A CA 1
ATOM 1513 C C . GLN A 1 192 ? 12.237 16.755 14.041 1.00 83.94 192 GLN A C 1
ATOM 1515 O O . GLN A 1 192 ? 12.615 15.605 14.263 1.00 83.94 192 GLN A O 1
ATOM 1520 N N . PHE A 1 193 ? 11.166 17.016 13.284 1.00 84.25 193 PHE A N 1
ATOM 1521 C CA . PHE A 1 193 ? 10.399 15.964 12.636 1.00 84.25 193 PHE A CA 1
ATOM 1522 C C . PHE A 1 193 ? 11.146 15.440 11.407 1.00 84.25 193 PHE A C 1
ATOM 1524 O O . PHE A 1 193 ? 11.179 16.082 10.359 1.00 84.25 193 PHE A O 1
ATOM 1531 N N . ASP A 1 194 ? 11.700 14.240 11.539 1.00 79.12 194 ASP A N 1
ATOM 1532 C CA . ASP A 1 194 ? 12.234 13.453 10.435 1.00 79.12 194 ASP A CA 1
ATOM 1533 C C . ASP A 1 194 ? 11.664 12.036 10.524 1.00 79.12 194 ASP A C 1
ATOM 1535 O O . ASP A 1 194 ? 11.767 11.368 11.555 1.00 79.12 194 ASP A O 1
ATOM 1539 N N . ALA A 1 195 ? 10.994 11.600 9.461 1.00 77.81 195 ALA A N 1
ATOM 1540 C CA . ALA A 1 195 ? 10.352 10.298 9.410 1.00 77.81 195 ALA A CA 1
ATOM 1541 C C . ALA A 1 195 ? 10.335 9.768 7.977 1.00 77.81 195 ALA A C 1
ATOM 1543 O O . ALA A 1 195 ? 9.832 10.420 7.056 1.00 77.81 195 ALA A O 1
ATOM 1544 N N . ALA A 1 196 ? 10.839 8.545 7.811 1.00 71.75 196 ALA A N 1
ATOM 1545 C CA . ALA A 1 196 ? 10.766 7.813 6.558 1.00 71.75 196 ALA A CA 1
ATOM 1546 C C . ALA A 1 196 ? 9.314 7.433 6.238 1.00 71.75 196 ALA A C 1
ATOM 1548 O O . ALA A 1 196 ? 8.548 7.036 7.117 1.00 71.75 196 ALA A O 1
ATOM 1549 N N . LEU A 1 197 ? 8.945 7.531 4.960 1.00 76.31 197 LEU A N 1
ATOM 1550 C CA . LEU A 1 197 ? 7.620 7.176 4.473 1.00 76.31 197 LEU A CA 1
ATOM 1551 C C . LEU A 1 197 ? 7.720 6.146 3.352 1.00 76.31 197 LEU A C 1
ATOM 1553 O O . LEU A 1 197 ? 8.217 6.456 2.271 1.00 76.31 197 LEU A O 1
ATOM 1557 N N . ILE A 1 198 ? 7.192 4.948 3.595 1.00 77.62 198 ILE A N 1
ATOM 1558 C CA . ILE A 1 198 ? 7.049 3.898 2.585 1.00 77.62 198 ILE A CA 1
ATOM 1559 C C . ILE A 1 198 ? 5.581 3.839 2.152 1.00 77.62 198 ILE A C 1
ATOM 1561 O O . ILE A 1 198 ? 4.683 3.713 2.981 1.00 77.62 198 ILE A O 1
ATOM 1565 N N . GLY A 1 199 ? 5.334 3.999 0.848 1.00 79.06 199 GLY A N 1
ATOM 1566 C CA . GLY A 1 199 ? 3.985 4.033 0.272 1.00 79.06 199 GLY A CA 1
ATOM 1567 C C . GLY A 1 199 ? 3.378 2.654 0.027 1.00 79.06 199 GLY A C 1
ATOM 1568 O O . GLY A 1 199 ? 2.216 2.415 0.350 1.00 79.06 199 GLY A O 1
ATOM 1569 N N . LEU A 1 200 ? 4.174 1.765 -0.561 1.00 85.38 200 LEU A N 1
ATOM 1570 C CA . LEU A 1 200 ? 3.840 0.378 -0.842 1.00 85.38 200 LEU A CA 1
ATOM 1571 C C . LEU A 1 200 ? 5.139 -0.422 -0.798 1.00 85.38 200 LEU A C 1
ATOM 1573 O O . LEU A 1 200 ? 6.113 -0.052 -1.452 1.00 85.38 200 LEU A O 1
ATOM 1577 N N . GLU A 1 201 ? 5.120 -1.510 -0.047 1.00 77.94 201 GLU A N 1
ATOM 1578 C CA . GLU A 1 201 ? 6.187 -2.500 0.013 1.00 77.94 201 GLU A CA 1
ATOM 1579 C C . GLU A 1 201 ? 5.659 -3.810 -0.577 1.00 77.94 201 GLU A C 1
ATOM 1581 O O . GLU A 1 201 ? 4.497 -4.164 -0.365 1.00 77.94 201 GLU A O 1
ATOM 1586 N N . ILE A 1 202 ? 6.486 -4.485 -1.376 1.00 82.62 202 ILE A N 1
ATOM 1587 C CA . ILE A 1 202 ? 6.154 -5.766 -2.004 1.00 82.62 202 ILE A CA 1
ATOM 1588 C C . ILE A 1 202 ? 7.301 -6.728 -1.714 1.00 82.62 202 ILE A C 1
ATOM 1590 O O . ILE A 1 202 ? 8.309 -6.733 -2.424 1.00 82.62 202 ILE A O 1
ATOM 1594 N N . ASP A 1 203 ? 7.124 -7.558 -0.692 1.00 74.19 203 ASP A N 1
ATOM 1595 C CA . ASP A 1 203 ? 8.066 -8.623 -0.374 1.00 74.19 203 ASP A CA 1
ATOM 1596 C C . ASP A 1 203 ? 7.812 -9.855 -1.236 1.00 74.19 203 ASP A C 1
ATOM 1598 O O . ASP A 1 203 ? 6.722 -10.430 -1.252 1.00 74.19 203 ASP A O 1
ATOM 1602 N N . VAL A 1 204 ? 8.852 -10.291 -1.944 1.00 78.88 204 VAL A N 1
ATOM 1603 C CA . VAL A 1 204 ? 8.800 -11.462 -2.823 1.00 78.88 204 VAL A CA 1
ATOM 1604 C C . VAL A 1 204 ? 9.794 -12.494 -2.321 1.00 78.88 204 VAL A C 1
ATOM 1606 O O . VAL A 1 204 ? 10.951 -12.541 -2.737 1.00 78.88 204 VAL A O 1
ATOM 1609 N N . LEU A 1 205 ? 9.333 -13.345 -1.409 1.00 79.88 205 LEU A N 1
ATOM 1610 C CA . LEU A 1 205 ? 10.143 -14.419 -0.846 1.00 79.88 205 LEU A CA 1
ATOM 1611 C C . LEU A 1 205 ? 9.957 -15.687 -1.682 1.00 79.88 205 LEU A C 1
ATOM 1613 O O . LEU A 1 205 ? 8.869 -16.256 -1.733 1.00 79.88 205 LEU A O 1
ATOM 1617 N N . ASN A 1 206 ? 11.017 -16.138 -2.358 1.00 78.56 206 ASN A N 1
ATOM 1618 C CA . ASN A 1 206 ? 10.944 -17.291 -3.254 1.00 78.56 206 ASN A CA 1
ATOM 1619 C C . ASN A 1 206 ? 12.055 -18.310 -2.970 1.00 78.56 206 ASN A C 1
ATOM 1621 O O . ASN A 1 206 ? 13.228 -18.039 -3.210 1.00 78.56 206 ASN A O 1
ATOM 1625 N N . ALA A 1 207 ? 11.665 -19.503 -2.517 1.00 83.12 207 ALA A N 1
ATOM 1626 C CA . ALA A 1 207 ? 12.561 -20.640 -2.285 1.00 83.12 207 ALA A CA 1
ATOM 1627 C C . ALA A 1 207 ? 12.664 -21.608 -3.488 1.00 83.12 207 ALA A C 1
ATOM 1629 O O . ALA A 1 207 ? 13.274 -22.671 -3.388 1.00 83.12 207 ALA A O 1
ATOM 1630 N N . GLY A 1 208 ? 12.034 -21.282 -4.618 1.00 81.62 208 GLY A N 1
ATOM 1631 C CA . GLY A 1 208 ? 12.059 -22.074 -5.845 1.00 81.62 208 GLY A CA 1
ATOM 1632 C C . GLY A 1 208 ? 13.383 -21.975 -6.609 1.00 81.62 208 GLY A C 1
ATOM 1633 O O . GLY A 1 208 ? 14.164 -21.038 -6.427 1.00 81.62 208 GLY A O 1
ATOM 1634 N N . LEU A 1 209 ? 13.602 -22.935 -7.516 1.00 82.31 209 LEU A N 1
ATOM 1635 C CA . LEU A 1 209 ? 14.794 -23.022 -8.372 1.00 82.31 209 LEU A CA 1
ATOM 1636 C C . LEU A 1 209 ? 15.078 -21.709 -9.115 1.00 82.31 209 LEU A C 1
ATOM 1638 O O . LEU A 1 209 ? 14.160 -20.941 -9.403 1.00 82.31 209 LEU A O 1
ATOM 1642 N N . ASP A 1 210 ? 16.347 -21.448 -9.428 1.00 80.00 210 ASP A N 1
ATOM 1643 C CA . ASP A 1 210 ? 16.748 -20.262 -10.195 1.00 80.00 210 ASP A CA 1
ATOM 1644 C C . ASP A 1 210 ? 16.037 -20.184 -11.547 1.00 80.00 210 ASP A C 1
ATOM 1646 O O . ASP A 1 210 ? 15.679 -21.204 -12.144 1.00 80.00 210 ASP A O 1
ATOM 1650 N N . TRP A 1 211 ? 15.856 -18.960 -12.043 1.00 72.31 211 TRP A N 1
ATOM 1651 C CA . TRP A 1 211 ? 15.292 -18.749 -13.372 1.00 72.31 211 TRP A CA 1
ATOM 1652 C C . TRP A 1 211 ? 16.097 -19.517 -14.432 1.00 72.31 211 TRP A C 1
ATOM 1654 O O . TRP A 1 211 ? 17.324 -19.583 -14.374 1.00 72.31 211 TRP A O 1
ATOM 1664 N N . GLY A 1 212 ? 15.393 -20.152 -15.371 1.00 71.12 212 GLY A N 1
ATOM 1665 C CA . GLY A 1 212 ? 15.991 -21.010 -16.398 1.00 71.12 212 GLY A CA 1
ATOM 1666 C C . GLY A 1 212 ? 16.330 -22.438 -15.946 1.00 71.12 212 GLY A C 1
ATOM 1667 O O . GLY A 1 212 ? 16.454 -23.316 -16.800 1.00 71.12 212 GLY A O 1
ATOM 1668 N N . LYS A 1 213 ? 16.406 -22.731 -14.637 1.00 80.94 213 LYS A N 1
ATOM 1669 C CA . LYS A 1 213 ? 16.518 -24.115 -14.148 1.00 80.94 213 LYS A CA 1
ATOM 1670 C C . LYS A 1 213 ? 15.147 -24.789 -14.169 1.00 80.94 213 LYS A C 1
ATOM 1672 O O . LYS A 1 213 ? 14.149 -24.245 -13.697 1.00 80.94 213 LYS A O 1
ATOM 1677 N N . LYS A 1 214 ? 15.099 -25.999 -14.722 1.00 82.50 214 LYS A N 1
ATOM 1678 C CA . LYS A 1 214 ? 13.874 -26.787 -14.872 1.00 82.50 214 LYS A CA 1
ATOM 1679 C C . LYS A 1 214 ? 13.744 -27.787 -13.724 1.00 82.50 214 LYS A C 1
ATOM 1681 O O . LYS A 1 214 ? 14.706 -28.464 -13.382 1.00 82.50 214 LYS A O 1
ATOM 1686 N N . SER A 1 215 ? 12.548 -27.886 -13.150 1.00 85.12 215 SER A N 1
ATOM 1687 C CA . SER A 1 215 ? 12.187 -29.016 -12.289 1.00 85.12 215 SER A CA 1
ATOM 1688 C C . SER A 1 215 ? 11.838 -30.220 -13.158 1.00 85.12 215 SER A C 1
ATOM 1690 O O . SER A 1 215 ? 11.094 -30.067 -14.125 1.00 85.12 215 SER A O 1
ATOM 1692 N N . ASP A 1 216 ? 12.276 -31.418 -12.774 1.00 88.25 216 ASP A N 1
ATOM 1693 C CA . ASP A 1 216 ? 11.885 -32.666 -13.451 1.00 88.25 216 ASP A CA 1
ATOM 1694 C C . ASP A 1 216 ? 10.366 -32.921 -13.412 1.00 88.25 216 ASP A C 1
ATOM 1696 O O . ASP A 1 216 ? 9.841 -33.715 -14.190 1.00 88.25 216 ASP A O 1
ATOM 1700 N N . LEU A 1 217 ? 9.647 -32.224 -12.525 1.00 85.88 217 LEU A N 1
ATOM 1701 C CA . LEU A 1 217 ? 8.199 -32.328 -12.359 1.00 85.88 217 LEU A CA 1
ATOM 1702 C C . LEU A 1 217 ? 7.407 -31.361 -13.250 1.00 85.88 217 LEU A C 1
ATOM 1704 O O . LEU A 1 217 ? 6.188 -31.489 -13.343 1.00 85.88 217 LEU A O 1
ATOM 1708 N N . LEU A 1 218 ? 8.064 -30.380 -13.878 1.00 81.75 218 LEU A N 1
ATOM 1709 C CA . LEU A 1 218 ? 7.405 -29.329 -14.653 1.00 81.75 218 LEU A CA 1
ATOM 1710 C C . LEU A 1 218 ? 7.892 -29.335 -16.105 1.00 81.75 218 LEU A C 1
ATOM 1712 O O . LEU A 1 218 ? 9.057 -29.621 -16.369 1.00 81.75 218 LEU A O 1
ATOM 1716 N N . PRO A 1 219 ? 7.037 -28.988 -17.081 1.00 73.38 219 PRO A N 1
ATOM 1717 C CA . PRO A 1 219 ? 7.425 -28.973 -18.490 1.00 73.38 219 PRO A CA 1
ATOM 1718 C C . PRO A 1 219 ? 8.427 -27.856 -18.829 1.00 73.38 219 PRO A C 1
ATOM 1720 O O . PRO A 1 219 ? 9.218 -28.023 -19.761 1.00 73.38 219 PRO A O 1
ATOM 1723 N N . GLY A 1 220 ? 8.458 -26.770 -18.049 1.00 76.38 220 GLY A N 1
ATOM 1724 C CA . GLY A 1 220 ? 9.352 -25.627 -18.237 1.00 76.38 220 GLY A CA 1
ATOM 1725 C C . GLY A 1 220 ? 9.680 -24.900 -16.925 1.00 76.38 220 GLY A C 1
ATOM 1726 O O . GLY A 1 220 ? 9.116 -25.238 -15.881 1.00 76.38 220 GLY A O 1
ATOM 1727 N N . PRO A 1 221 ? 10.619 -23.938 -16.962 1.00 75.19 221 PRO A N 1
ATOM 1728 C CA . PRO A 1 221 ? 10.957 -23.108 -15.810 1.00 75.19 221 PRO A CA 1
ATOM 1729 C C . PRO A 1 221 ? 9.802 -22.161 -15.451 1.00 75.19 221 PRO A C 1
ATOM 1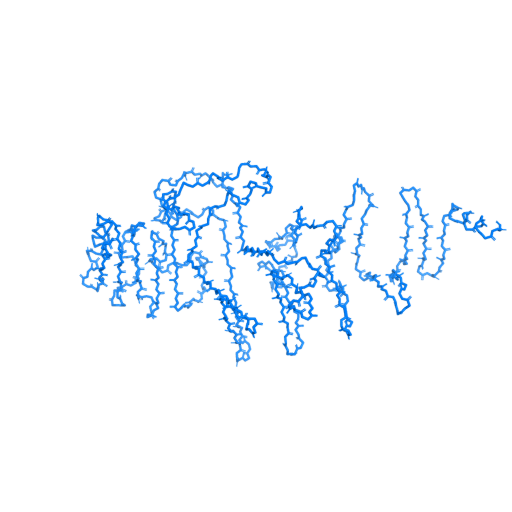731 O O . PRO A 1 221 ? 9.021 -21.759 -16.312 1.00 75.19 221 PRO A O 1
ATOM 1734 N N . MET A 1 222 ? 9.719 -21.777 -14.177 1.00 79.12 222 MET A N 1
ATOM 1735 C CA . MET A 1 222 ? 8.714 -20.836 -13.673 1.00 79.12 222 MET A CA 1
ATOM 1736 C C . MET A 1 222 ? 9.337 -19.456 -13.466 1.00 79.12 222 MET A C 1
ATOM 1738 O O . MET A 1 222 ? 10.412 -19.346 -12.874 1.00 79.12 222 MET A O 1
ATOM 1742 N N . ALA A 1 223 ? 8.661 -18.407 -13.937 1.00 71.69 223 ALA A N 1
ATOM 1743 C CA . ALA A 1 223 ? 9.091 -17.030 -13.716 1.00 71.69 223 ALA A CA 1
ATOM 1744 C C . ALA A 1 223 ? 8.833 -16.605 -12.261 1.00 71.69 223 ALA A C 1
ATOM 1746 O O . ALA A 1 223 ? 7.844 -17.012 -11.649 1.00 71.69 223 ALA A O 1
ATOM 1747 N N . LYS A 1 224 ? 9.720 -15.769 -11.712 1.00 78.94 224 LYS A N 1
ATOM 1748 C CA . LYS A 1 224 ? 9.600 -15.187 -10.369 1.00 78.94 224 LYS A CA 1
ATOM 1749 C C . LYS A 1 224 ? 9.199 -13.722 -10.535 1.00 78.94 224 LYS A C 1
ATOM 1751 O O . LYS A 1 224 ? 9.997 -12.938 -11.034 1.00 78.94 224 LYS A O 1
ATOM 1756 N N . VAL A 1 225 ? 7.967 -13.368 -10.176 1.00 76.38 225 VAL A N 1
ATOM 1757 C CA . VAL A 1 225 ? 7.397 -12.039 -10.456 1.00 76.38 225 VAL A CA 1
ATOM 1758 C C . VAL A 1 225 ? 6.930 -11.393 -9.157 1.00 76.38 225 VAL A C 1
ATOM 1760 O O . VAL A 1 225 ? 6.208 -12.025 -8.393 1.00 76.38 225 VAL A O 1
ATOM 1763 N N . GLY A 1 226 ? 7.345 -10.146 -8.915 1.00 78.00 226 GLY A N 1
ATOM 1764 C CA . GLY A 1 226 ? 6.911 -9.358 -7.755 1.00 78.00 226 GLY A CA 1
ATOM 1765 C C . GLY A 1 226 ? 5.712 -8.459 -8.024 1.00 78.00 226 GLY A C 1
ATOM 1766 O O . GLY A 1 226 ? 4.744 -8.461 -7.274 1.00 78.00 226 GLY A O 1
ATOM 1767 N N . LEU A 1 227 ? 5.752 -7.728 -9.137 1.00 85.50 227 LEU A N 1
ATOM 1768 C CA . LEU A 1 227 ? 4.647 -6.913 -9.628 1.00 85.50 227 LEU A CA 1
ATOM 1769 C C . LEU A 1 227 ? 4.408 -7.261 -11.093 1.00 85.50 227 LEU A C 1
ATOM 1771 O O . LEU A 1 227 ? 5.329 -7.204 -11.906 1.00 85.50 227 LEU A O 1
ATOM 1775 N N . GLN A 1 228 ? 3.165 -7.599 -11.428 1.00 78.12 228 GLN A N 1
ATOM 1776 C CA . GLN A 1 228 ? 2.743 -7.819 -12.804 1.00 78.12 228 GLN A CA 1
ATOM 1777 C C . GLN A 1 228 ? 1.615 -6.854 -13.156 1.00 78.12 228 GLN A C 1
ATOM 1779 O O . GLN A 1 228 ? 0.615 -6.776 -12.447 1.00 78.12 228 GLN A O 1
ATOM 1784 N N . ILE A 1 229 ? 1.763 -6.147 -14.276 1.00 80.38 229 ILE A N 1
ATOM 1785 C CA . ILE A 1 229 ? 0.723 -5.285 -14.841 1.00 80.38 229 ILE A CA 1
ATOM 1786 C C . ILE A 1 229 ? 0.414 -5.811 -16.236 1.00 80.38 229 ILE A C 1
ATOM 1788 O O . ILE A 1 229 ? 1.305 -5.897 -17.080 1.00 80.38 229 ILE A O 1
ATOM 1792 N N . VAL A 1 230 ? -0.842 -6.190 -16.472 1.00 76.12 230 VAL A N 1
ATOM 1793 C CA . VAL A 1 230 ? -1.275 -6.823 -17.723 1.00 76.12 230 VAL A CA 1
ATOM 1794 C C . VAL A 1 230 ? -2.433 -6.032 -18.317 1.00 76.12 230 VAL A C 1
ATOM 1796 O O . VAL A 1 230 ? -3.406 -5.737 -17.628 1.00 76.12 230 VAL A O 1
ATOM 1799 N N . GLY A 1 231 ? -2.329 -5.682 -19.599 1.00 70.00 231 GLY A N 1
ATOM 1800 C CA . GLY A 1 231 ? -3.374 -4.969 -20.331 1.00 70.00 231 GLY A CA 1
ATOM 1801 C C . GLY A 1 231 ? -4.121 -5.888 -21.293 1.00 70.00 231 GLY A C 1
ATOM 1802 O O . GLY A 1 231 ? -3.501 -6.561 -22.112 1.00 70.00 231 GLY A O 1
ATOM 1803 N N . PHE A 1 232 ? -5.452 -5.859 -21.244 1.00 72.56 232 PHE A N 1
ATOM 1804 C CA . PHE A 1 232 ? -6.340 -6.543 -22.190 1.00 72.56 232 PHE A CA 1
ATOM 1805 C C . PHE A 1 232 ? -7.309 -5.532 -22.827 1.00 72.56 232 PHE A C 1
ATOM 1807 O O . PHE A 1 232 ? -7.579 -4.485 -22.245 1.00 72.56 232 PHE A O 1
ATOM 1814 N N . GLY A 1 233 ? -7.855 -5.839 -24.008 1.00 74.06 233 GLY A N 1
ATOM 1815 C CA . GLY A 1 233 ? -8.874 -5.009 -24.668 1.00 74.06 233 GLY A CA 1
ATOM 1816 C C . GLY A 1 233 ? -8.324 -4.012 -25.696 1.00 74.06 233 GLY A C 1
ATOM 1817 O O . GLY A 1 233 ? -7.374 -4.309 -26.416 1.00 74.06 233 GLY A O 1
ATOM 1818 N N . SER A 1 234 ? -8.978 -2.850 -25.824 1.00 65.12 234 SER A N 1
ATOM 1819 C CA . SER A 1 234 ? -8.593 -1.770 -26.749 1.00 65.12 234 SER A CA 1
ATOM 1820 C C . SER A 1 234 ? -7.218 -1.159 -26.414 1.00 65.12 234 SER A C 1
ATOM 1822 O O . SER A 1 234 ? -6.531 -1.592 -25.496 1.00 65.12 234 SER A O 1
ATOM 1824 N N . ARG A 1 235 ? -6.790 -0.122 -27.149 1.00 66.38 235 ARG A N 1
ATOM 1825 C CA . ARG A 1 235 ? -5.501 0.555 -26.920 1.00 66.38 235 ARG A CA 1
ATOM 1826 C C . ARG A 1 235 ? -5.387 1.101 -25.484 1.00 66.38 235 ARG A C 1
ATOM 1828 O O . ARG A 1 235 ? -6.017 2.104 -25.162 1.00 66.38 235 ARG A O 1
ATOM 1835 N N . ASN A 1 236 ? -4.533 0.477 -24.674 1.00 64.31 236 ASN A N 1
ATOM 1836 C CA . ASN A 1 236 ? -4.123 0.969 -23.356 1.00 64.31 236 ASN A CA 1
ATOM 1837 C C . ASN A 1 236 ? -3.117 2.127 -23.509 1.00 64.31 236 ASN A C 1
ATOM 1839 O O . ASN A 1 236 ? -2.311 2.126 -24.443 1.00 64.31 236 ASN A O 1
ATOM 1843 N N . THR A 1 237 ? -3.179 3.133 -22.632 1.00 58.50 237 THR A N 1
ATOM 1844 C CA . THR A 1 237 ? -2.381 4.372 -22.753 1.00 58.50 237 THR A CA 1
ATOM 1845 C C . THR A 1 237 ? -1.154 4.405 -21.850 1.00 58.50 237 THR A C 1
ATOM 1847 O O . THR A 1 237 ? -0.101 4.847 -22.298 1.00 58.50 237 THR A O 1
ATOM 1850 N N . ALA A 1 238 ? -1.271 3.931 -20.611 1.00 56.88 238 ALA A N 1
ATOM 1851 C CA . ALA A 1 238 ? -0.167 3.815 -19.665 1.00 56.88 238 ALA A CA 1
ATOM 1852 C C . ALA A 1 238 ? -0.403 2.612 -18.742 1.00 56.88 238 ALA A C 1
ATOM 1854 O O . ALA A 1 238 ? -1.529 2.391 -18.299 1.00 56.88 238 ALA A O 1
ATOM 1855 N N . ALA A 1 239 ? 0.651 1.839 -18.473 1.00 70.50 239 ALA A N 1
ATOM 1856 C CA . ALA A 1 239 ? 0.638 0.762 -17.477 1.00 70.50 239 ALA A CA 1
ATOM 1857 C C . ALA A 1 239 ? 1.056 1.277 -16.089 1.00 70.50 239 ALA A C 1
ATOM 1859 O O . ALA A 1 239 ? 0.499 0.865 -15.078 1.00 70.50 239 ALA A O 1
ATOM 1860 N N . ILE A 1 240 ? 2.012 2.211 -16.057 1.00 80.00 240 ILE A N 1
ATOM 1861 C CA . ILE A 1 240 ? 2.457 2.940 -14.868 1.00 80.00 240 ILE A CA 1
ATOM 1862 C C . ILE A 1 240 ? 2.508 4.418 -15.249 1.00 80.00 240 ILE A C 1
ATOM 1864 O O . ILE A 1 240 ? 3.054 4.769 -16.294 1.00 80.00 240 ILE A O 1
ATOM 1868 N N . GLU A 1 241 ? 1.946 5.278 -14.407 1.00 74.25 241 GLU A N 1
ATOM 1869 C CA . GLU A 1 241 ? 2.022 6.729 -14.553 1.00 74.25 241 GLU A CA 1
ATOM 1870 C C . GLU A 1 241 ? 2.490 7.340 -13.228 1.00 74.25 241 GLU A C 1
ATOM 1872 O O . GLU A 1 241 ? 1.935 7.043 -12.171 1.00 74.25 241 GLU A O 1
ATOM 1877 N N . LEU A 1 242 ? 3.511 8.197 -13.287 1.00 71.25 242 LEU A N 1
ATOM 1878 C CA . LEU A 1 242 ? 4.005 8.962 -12.143 1.00 71.25 242 LEU A CA 1
ATOM 1879 C C . LEU A 1 242 ? 3.573 10.421 -12.308 1.00 71.25 242 LEU A C 1
ATOM 1881 O O . LEU A 1 242 ? 3.882 11.048 -13.321 1.00 71.25 242 LEU A O 1
ATOM 1885 N N . ARG A 1 243 ? 2.851 10.958 -11.320 1.00 69.81 243 ARG A N 1
ATOM 1886 C CA . ARG A 1 243 ? 2.256 12.304 -11.357 1.00 69.81 243 ARG A CA 1
ATOM 1887 C C . ARG A 1 243 ? 2.557 13.080 -10.074 1.00 69.81 243 ARG A C 1
ATOM 1889 O O . ARG A 1 243 ? 2.920 12.496 -9.055 1.00 69.81 243 ARG A O 1
ATOM 1896 N N . ASN A 1 244 ? 2.397 14.396 -10.124 1.00 68.56 244 ASN A N 1
ATOM 1897 C CA . ASN A 1 244 ? 2.413 15.307 -8.977 1.00 68.56 244 ASN A CA 1
ATOM 1898 C C . ASN A 1 244 ? 1.081 16.069 -8.852 1.00 68.56 244 ASN A C 1
ATOM 1900 O O . ASN A 1 244 ? 0.205 15.935 -9.709 1.00 68.56 244 ASN A O 1
ATOM 1904 N N . GLU A 1 245 ? 0.930 16.870 -7.792 1.00 68.19 245 GLU A N 1
ATOM 1905 C CA . GLU A 1 245 ? -0.337 17.551 -7.467 1.00 68.19 245 GLU A CA 1
ATOM 1906 C C . GLU A 1 245 ? -0.874 18.461 -8.584 1.00 68.19 245 GLU A C 1
ATOM 1908 O O . GLU A 1 245 ? -2.084 18.590 -8.738 1.00 68.19 245 GLU A O 1
ATOM 1913 N N . ASP A 1 246 ? 0.011 19.007 -9.419 1.00 68.38 246 ASP A N 1
ATOM 1914 C CA . ASP A 1 246 ? -0.324 19.988 -10.454 1.00 68.38 246 ASP A CA 1
ATOM 1915 C C . ASP A 1 246 ? -0.232 19.416 -11.885 1.00 68.38 246 ASP A C 1
ATOM 1917 O O . ASP A 1 246 ? -0.201 20.175 -12.855 1.00 68.38 246 ASP A O 1
ATOM 1921 N N . THR A 1 247 ? -0.144 18.088 -12.063 1.00 66.38 247 THR A N 1
ATOM 1922 C CA . THR A 1 247 ? 0.096 17.493 -13.399 1.00 66.38 247 THR A CA 1
ATOM 1923 C C . THR A 1 247 ? -1.014 17.832 -14.405 1.00 66.38 247 THR A C 1
ATOM 1925 O O . THR A 1 247 ? -0.716 18.022 -15.583 1.00 66.38 247 THR A O 1
ATOM 1928 N N . ASP A 1 248 ? -2.264 17.962 -13.944 1.00 64.25 248 ASP A N 1
ATOM 1929 C CA . ASP A 1 248 ? -3.426 18.340 -14.771 1.00 64.25 248 ASP A CA 1
ATOM 1930 C C . ASP A 1 248 ? -3.791 19.832 -14.714 1.00 64.25 248 ASP A C 1
ATOM 1932 O O . ASP A 1 248 ? -4.706 20.257 -15.421 1.00 64.25 248 ASP A O 1
ATOM 1936 N N . ASP A 1 249 ? -3.120 20.645 -13.889 1.00 67.81 249 ASP A N 1
ATOM 1937 C CA . ASP A 1 249 ? -3.430 22.074 -13.799 1.00 67.81 249 ASP A CA 1
ATOM 1938 C C . ASP A 1 249 ? -2.755 22.825 -14.953 1.00 67.81 249 ASP A C 1
ATOM 1940 O O . ASP A 1 249 ? -1.584 23.217 -14.901 1.00 67.81 249 ASP A O 1
ATOM 1944 N N . SER A 1 250 ? -3.519 23.034 -16.027 1.00 69.25 250 SER A N 1
ATOM 1945 C CA . SER A 1 250 ? -3.068 23.757 -17.217 1.00 69.25 250 SER A CA 1
ATOM 1946 C C . SER A 1 250 ? -2.787 25.242 -16.966 1.00 69.25 250 SER A C 1
ATOM 1948 O O . SER A 1 250 ? -2.288 25.918 -17.862 1.00 69.25 250 SER A O 1
ATOM 1950 N N . THR A 1 251 ? -3.129 25.773 -15.788 1.00 75.38 251 THR A N 1
ATOM 1951 C CA . THR A 1 251 ? -2.904 27.180 -15.431 1.00 75.38 251 THR A CA 1
ATOM 1952 C C . THR A 1 251 ? -1.557 27.422 -14.744 1.00 75.38 251 THR A C 1
ATOM 1954 O O . THR A 1 251 ? -1.139 28.573 -14.617 1.00 75.38 251 THR A O 1
ATOM 1957 N N . ARG A 1 252 ? -0.838 26.359 -14.351 1.00 65.69 252 ARG A N 1
ATOM 1958 C CA . ARG A 1 252 ? 0.455 26.439 -13.653 1.00 65.69 252 ARG A CA 1
ATOM 1959 C C . ARG A 1 252 ? 1.642 26.167 -14.574 1.00 65.69 252 ARG A C 1
ATOM 1961 O O . ARG A 1 252 ? 1.680 25.163 -15.288 1.00 65.69 252 ARG A O 1
ATOM 1968 N N . THR A 1 253 ? 2.659 27.027 -14.505 1.00 64.06 253 THR A N 1
ATOM 1969 C CA . THR A 1 253 ? 3.934 26.838 -15.221 1.00 64.06 253 THR A CA 1
ATOM 1970 C C . THR A 1 253 ? 4.834 25.843 -14.494 1.00 64.06 253 THR A C 1
ATOM 1972 O O . THR A 1 253 ? 4.675 25.625 -13.291 1.00 64.06 253 THR A O 1
ATOM 1975 N N . SER A 1 254 ? 5.823 25.279 -15.195 1.00 58.34 254 SER A N 1
ATOM 1976 C CA . SER A 1 254 ? 6.805 24.335 -14.640 1.00 58.34 254 SER A CA 1
ATOM 1977 C C . SER A 1 254 ? 7.497 24.828 -13.368 1.00 58.34 254 SER A C 1
ATOM 1979 O O . SER A 1 254 ? 7.813 24.022 -12.503 1.00 58.34 254 SER A O 1
ATOM 1981 N N . GLU A 1 255 ? 7.705 26.135 -13.232 1.00 61.44 255 GLU A N 1
ATOM 1982 C CA . GLU A 1 255 ? 8.381 26.776 -12.097 1.00 61.44 255 GLU A CA 1
ATOM 1983 C C . GLU A 1 255 ? 7.461 26.945 -10.881 1.00 61.44 255 GLU A C 1
ATOM 1985 O O . GLU A 1 255 ? 7.935 27.121 -9.763 1.00 61.44 255 GLU A O 1
ATOM 1990 N N . THR A 1 256 ? 6.146 26.909 -11.103 1.00 67.31 256 THR A N 1
ATOM 1991 C CA . THR A 1 256 ? 5.121 27.068 -10.057 1.00 67.31 256 THR A CA 1
ATOM 1992 C C . THR A 1 256 ? 4.524 25.743 -9.598 1.00 67.31 256 THR A C 1
ATOM 1994 O O . THR A 1 256 ? 3.820 25.710 -8.588 1.00 67.31 256 THR A O 1
ATOM 1997 N N . ARG A 1 257 ? 4.817 24.657 -10.324 1.00 66.31 257 ARG A N 1
ATOM 1998 C CA . ARG A 1 257 ? 4.385 23.307 -9.972 1.00 66.31 257 ARG A CA 1
ATOM 1999 C C . ARG A 1 257 ? 5.087 22.846 -8.704 1.00 66.31 257 ARG A C 1
ATOM 2001 O O . ARG A 1 257 ? 6.311 22.896 -8.594 1.00 66.31 257 ARG A O 1
ATOM 2008 N N . ARG A 1 258 ? 4.298 22.366 -7.756 1.00 68.19 258 ARG A N 1
ATOM 2009 C CA . ARG A 1 258 ? 4.768 21.796 -6.492 1.00 68.19 258 ARG A CA 1
ATOM 2010 C C . ARG A 1 258 ? 4.782 20.263 -6.564 1.00 68.19 258 ARG A C 1
ATOM 2012 O O . ARG A 1 258 ? 4.353 19.662 -7.549 1.00 68.19 258 ARG A O 1
ATOM 2019 N N . GLY A 1 259 ? 5.347 19.618 -5.541 1.00 64.69 259 GLY A N 1
ATOM 2020 C CA . GLY A 1 259 ? 5.409 18.151 -5.456 1.00 64.69 259 GLY A CA 1
ATOM 2021 C C . GLY A 1 259 ? 6.363 17.500 -6.466 1.00 64.69 259 GLY A C 1
ATOM 2022 O O . GLY A 1 259 ? 6.039 16.464 -7.039 1.00 64.69 259 GLY A O 1
ATOM 2023 N N . ALA A 1 260 ? 7.511 18.125 -6.743 1.00 64.12 260 ALA A N 1
ATOM 2024 C CA . ALA A 1 260 ? 8.514 17.561 -7.644 1.00 64.12 260 ALA A CA 1
ATOM 2025 C C . ALA A 1 260 ? 9.185 16.318 -7.035 1.00 64.12 260 ALA A C 1
ATOM 2027 O O . ALA A 1 260 ? 9.570 16.313 -5.866 1.00 64.12 260 ALA A O 1
ATOM 2028 N N . TRP A 1 261 ? 9.356 15.281 -7.853 1.00 59.25 261 TRP A N 1
ATOM 2029 C CA . TRP A 1 261 ? 10.102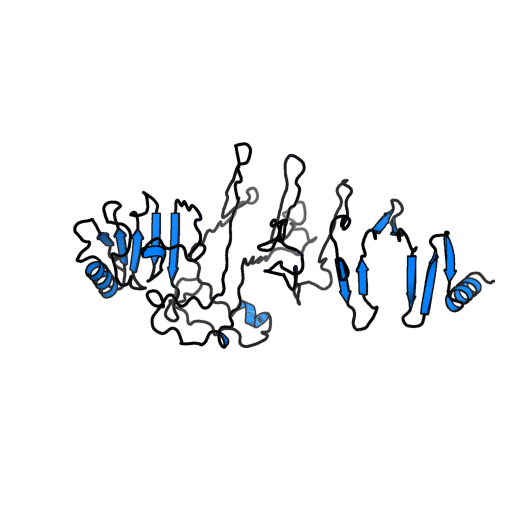 14.083 -7.485 1.00 59.25 261 TRP A CA 1
ATOM 2030 C C . TRP A 1 261 ? 11.592 14.313 -7.721 1.00 59.25 261 TRP A C 1
ATOM 2032 O O . TRP A 1 261 ? 11.987 14.685 -8.824 1.00 59.25 261 TRP A O 1
ATOM 2042 N N . THR A 1 262 ? 12.424 14.050 -6.713 1.00 56.22 262 THR A N 1
ATOM 2043 C CA . THR A 1 262 ? 13.884 14.046 -6.901 1.00 56.22 262 THR A CA 1
ATOM 2044 C C . THR A 1 262 ? 14.321 12.829 -7.716 1.00 56.22 262 THR A C 1
ATOM 2046 O O . THR A 1 262 ? 15.164 12.955 -8.593 1.00 56.22 262 THR A O 1
ATOM 2049 N N . TRP A 1 263 ? 13.713 11.663 -7.473 1.00 54.75 263 TRP A N 1
ATOM 2050 C CA . TRP A 1 263 ? 14.001 10.413 -8.178 1.00 54.75 263 TRP A CA 1
ATOM 2051 C C . TRP A 1 263 ? 12.700 9.672 -8.503 1.00 54.75 263 TRP A C 1
ATOM 2053 O O . TRP A 1 263 ? 11.842 9.547 -7.632 1.00 54.75 263 TRP A O 1
ATOM 2063 N N . GLY A 1 264 ? 12.558 9.175 -9.738 1.00 62.66 264 GLY A N 1
ATOM 2064 C CA . GLY A 1 264 ? 11.407 8.355 -10.158 1.00 62.66 264 GLY A CA 1
ATOM 2065 C C . GLY A 1 264 ? 11.602 6.849 -9.943 1.00 62.66 264 GLY A C 1
ATOM 2066 O O . GLY A 1 264 ? 10.633 6.123 -9.754 1.00 62.66 264 GLY A O 1
ATOM 2067 N N . MET A 1 265 ? 12.854 6.382 -9.946 1.00 73.62 265 MET A N 1
ATOM 2068 C CA . MET A 1 265 ? 13.243 5.002 -9.655 1.00 73.62 265 MET A CA 1
ATOM 2069 C C . MET A 1 265 ? 14.657 5.003 -9.070 1.00 73.62 265 MET A C 1
ATOM 2071 O O . MET A 1 265 ? 15.536 5.699 -9.576 1.00 73.62 265 MET A O 1
ATOM 2075 N N . ILE A 1 266 ? 14.882 4.226 -8.012 1.00 56.84 266 ILE A N 1
ATOM 2076 C CA . ILE A 1 266 ? 16.201 4.017 -7.408 1.00 56.84 266 ILE A CA 1
ATOM 2077 C C . ILE A 1 266 ? 16.379 2.519 -7.196 1.00 56.84 266 ILE A C 1
ATOM 2079 O O . ILE A 1 266 ? 15.505 1.874 -6.626 1.00 56.84 266 ILE A O 1
ATOM 2083 N N . VAL A 1 267 ? 17.530 1.988 -7.604 1.00 62.53 267 VAL A N 1
ATOM 2084 C CA . VAL A 1 267 ? 17.926 0.599 -7.348 1.00 62.53 267 VAL A CA 1
ATOM 2085 C C . VAL A 1 267 ? 19.315 0.616 -6.720 1.00 62.53 267 VAL A C 1
ATOM 2087 O O . VAL A 1 267 ? 20.247 1.157 -7.312 1.00 62.53 267 VAL A O 1
ATOM 2090 N N . ARG A 1 268 ? 19.447 0.094 -5.496 1.00 54.59 268 ARG A N 1
ATOM 2091 C CA . ARG A 1 268 ? 20.700 0.072 -4.720 1.00 54.59 268 ARG A CA 1
ATOM 2092 C C . ARG A 1 268 ? 20.939 -1.334 -4.202 1.00 54.59 268 ARG A C 1
ATOM 2094 O O . ARG A 1 268 ? 20.059 -1.863 -3.537 1.00 54.59 268 ARG A O 1
ATOM 2101 N N . ASP A 1 269 ? 22.086 -1.916 -4.547 1.00 57.53 269 ASP A N 1
ATOM 2102 C CA . ASP A 1 269 ? 22.554 -3.226 -4.062 1.00 57.53 269 ASP A CA 1
ATOM 2103 C C . ASP A 1 269 ? 21.508 -4.362 -4.139 1.00 57.53 269 ASP A C 1
ATOM 2105 O O . ASP A 1 269 ? 21.542 -5.315 -3.367 1.00 57.53 269 ASP A O 1
ATOM 2109 N N . ALA A 1 270 ? 20.564 -4.259 -5.081 1.00 64.81 270 ALA A N 1
ATOM 2110 C CA . ALA A 1 270 ? 19.378 -5.118 -5.164 1.00 64.81 270 ALA A CA 1
ATOM 2111 C C . ALA A 1 270 ? 19.381 -6.064 -6.378 1.00 64.81 270 ALA A C 1
ATOM 2113 O O . ALA A 1 270 ? 18.452 -6.848 -6.556 1.00 64.81 270 ALA A O 1
ATOM 2114 N N . LEU A 1 271 ? 20.399 -5.983 -7.237 1.00 62.69 271 LEU A N 1
ATOM 2115 C CA . LEU A 1 271 ? 20.496 -6.757 -8.473 1.00 62.69 271 LEU A CA 1
ATOM 2116 C C . LEU A 1 271 ? 21.678 -7.728 -8.414 1.00 62.69 271 LEU A C 1
ATOM 2118 O O . LEU A 1 271 ? 22.760 -7.372 -7.956 1.00 62.69 271 LEU A O 1
ATOM 2122 N N . HIS A 1 272 ? 21.474 -8.944 -8.922 1.00 64.06 272 HIS A N 1
ATOM 2123 C CA . HIS A 1 272 ? 22.550 -9.915 -9.140 1.00 64.06 272 HIS A CA 1
ATOM 2124 C C . HIS A 1 272 ? 23.508 -9.432 -10.245 1.00 64.06 272 HIS A C 1
ATOM 2126 O O . HIS A 1 272 ? 23.098 -8.696 -11.140 1.00 64.06 272 HIS A O 1
ATOM 2132 N N . GLU A 1 273 ? 24.745 -9.939 -10.277 1.00 52.59 273 GLU A N 1
ATOM 2133 C CA . GLU A 1 273 ? 25.765 -9.634 -11.308 1.00 52.59 273 GLU A CA 1
ATOM 2134 C C . GLU A 1 273 ? 25.361 -9.989 -12.757 1.00 52.59 273 GLU A C 1
ATOM 2136 O O . GLU A 1 273 ? 26.055 -9.646 -13.712 1.00 52.59 273 GLU A O 1
ATOM 2141 N N . HIS A 1 274 ? 24.231 -10.672 -12.935 1.00 51.69 274 HIS A N 1
ATOM 2142 C CA . HIS A 1 274 ? 23.687 -11.083 -14.234 1.00 51.69 274 HIS A CA 1
ATOM 2143 C C . HIS A 1 274 ? 22.244 -10.606 -14.439 1.00 51.69 274 HIS A C 1
ATOM 2145 O O . HIS A 1 274 ? 21.541 -11.114 -15.308 1.00 51.69 274 HIS A O 1
ATOM 2151 N N . ALA A 1 275 ? 21.764 -9.686 -13.602 1.00 54.00 275 ALA A N 1
ATOM 2152 C CA . ALA A 1 275 ? 20.396 -9.203 -13.680 1.00 54.00 275 ALA A CA 1
ATOM 2153 C C . ALA A 1 275 ? 20.238 -8.105 -14.740 1.00 54.00 275 ALA A C 1
ATOM 2155 O O . ALA A 1 275 ? 21.124 -7.273 -14.945 1.00 54.00 275 ALA A O 1
ATOM 2156 N N . THR A 1 276 ? 19.055 -8.064 -15.346 1.00 58.31 276 THR A N 1
ATOM 2157 C CA . THR A 1 276 ? 18.623 -6.981 -16.231 1.00 58.31 276 THR A CA 1
ATOM 2158 C C . THR A 1 276 ? 17.697 -6.045 -15.455 1.00 58.31 276 THR A C 1
ATOM 2160 O O . THR A 1 276 ? 16.709 -6.493 -14.880 1.00 58.31 276 THR A O 1
ATOM 2163 N N . LEU A 1 277 ? 18.009 -4.744 -15.419 1.00 61.38 277 LEU A N 1
ATOM 2164 C CA . LEU A 1 277 ? 17.179 -3.745 -14.728 1.00 61.38 277 LEU A CA 1
ATOM 2165 C C . LEU A 1 277 ? 15.913 -3.395 -15.527 1.00 61.38 277 LEU A C 1
ATOM 2167 O O . LEU A 1 277 ? 14.832 -3.273 -14.960 1.00 61.38 277 LEU A O 1
ATOM 2171 N N . ILE A 1 278 ? 16.055 -3.220 -16.841 1.00 67.12 278 ILE A N 1
ATOM 2172 C CA . ILE A 1 278 ? 14.949 -2.988 -17.773 1.00 67.12 278 ILE A CA 1
ATOM 2173 C C . ILE A 1 278 ? 15.192 -3.879 -18.983 1.00 67.12 278 ILE A C 1
ATOM 2175 O O . ILE A 1 278 ? 16.208 -3.734 -19.661 1.00 67.12 278 ILE A O 1
ATOM 2179 N N . GLU A 1 279 ? 14.258 -4.784 -19.245 1.00 53.59 279 GLU A N 1
ATOM 2180 C CA . GLU A 1 279 ? 14.245 -5.635 -20.430 1.00 53.59 279 GLU A CA 1
ATOM 2181 C C . GLU A 1 279 ? 13.027 -5.284 -21.283 1.00 53.59 279 GLU A C 1
ATOM 2183 O O . GLU A 1 279 ? 11.923 -5.108 -20.764 1.00 53.59 279 GLU A O 1
ATOM 2188 N N . LEU A 1 280 ? 13.238 -5.163 -22.591 1.00 53.31 280 LEU A N 1
ATOM 2189 C CA . LEU A 1 280 ? 12.187 -4.927 -23.574 1.00 53.31 280 LEU A CA 1
ATOM 2190 C C . LEU A 1 280 ? 12.200 -6.102 -24.554 1.00 53.31 280 LEU A C 1
ATOM 2192 O O . LEU A 1 280 ? 12.964 -6.090 -25.517 1.00 53.31 280 LEU A O 1
ATOM 2196 N N . ASP A 1 281 ? 11.383 -7.120 -24.290 1.00 48.84 281 ASP A N 1
ATOM 2197 C CA . ASP A 1 281 ? 11.236 -8.279 -25.174 1.00 48.84 281 ASP A CA 1
ATOM 2198 C C . ASP A 1 281 ? 10.029 -8.095 -26.107 1.00 48.84 281 ASP A C 1
ATOM 2200 O O . ASP A 1 281 ? 8.918 -7.763 -25.681 1.00 48.84 281 ASP A O 1
ATOM 2204 N N . ASN A 1 282 ? 10.258 -8.274 -27.408 1.00 51.59 282 ASN A N 1
ATOM 2205 C CA . ASN A 1 282 ? 9.319 -7.915 -28.462 1.00 51.59 282 ASN A CA 1
ATOM 2206 C C . ASN A 1 282 ? 8.724 -9.159 -29.123 1.00 51.59 282 ASN A C 1
ATOM 2208 O O . ASN A 1 282 ? 9.173 -9.614 -30.176 1.00 51.59 282 ASN A O 1
ATOM 2212 N N . GLY A 1 283 ? 7.590 -9.619 -28.603 1.00 43.69 283 GLY A N 1
ATOM 2213 C CA . GLY A 1 283 ? 6.631 -10.354 -29.423 1.00 43.69 283 GLY A CA 1
ATOM 2214 C C . GLY A 1 283 ? 5.983 -9.418 -30.455 1.00 43.69 283 GLY A C 1
ATOM 2215 O O . GLY A 1 283 ? 5.004 -8.757 -30.143 1.00 43.69 283 GLY A O 1
ATOM 2216 N N . VAL A 1 284 ? 6.537 -9.334 -31.673 1.00 38.16 284 VAL A N 1
ATOM 2217 C CA . VAL A 1 284 ? 5.947 -8.776 -32.926 1.00 38.16 284 VAL A CA 1
ATOM 2218 C C . VAL A 1 284 ? 5.214 -7.413 -32.828 1.00 38.16 284 VAL A C 1
ATOM 2220 O O . VAL A 1 284 ? 4.378 -7.086 -33.670 1.00 38.16 284 VAL A O 1
ATOM 2223 N N . VAL A 1 285 ? 5.530 -6.551 -31.861 1.00 43.28 285 VAL A N 1
ATOM 2224 C CA . VAL A 1 285 ? 4.980 -5.186 -31.788 1.00 43.28 285 VAL A CA 1
ATOM 2225 C C . VAL A 1 285 ? 6.123 -4.189 -31.662 1.00 43.28 285 VAL A C 1
ATOM 2227 O O . VAL A 1 285 ? 6.913 -4.235 -30.729 1.00 43.28 285 VAL A O 1
ATOM 2230 N N . ARG A 1 286 ? 6.214 -3.257 -32.617 1.00 38.72 286 ARG A N 1
ATOM 2231 C CA . ARG A 1 286 ? 7.157 -2.136 -32.540 1.00 38.72 286 ARG A CA 1
ATOM 2232 C C . ARG A 1 286 ? 6.699 -1.166 -31.453 1.00 38.72 286 ARG A C 1
ATOM 2234 O O . ARG A 1 286 ? 5.616 -0.592 -31.610 1.00 38.72 286 ARG A O 1
ATOM 2241 N N . ARG A 1 287 ? 7.548 -0.924 -30.445 1.00 48.81 287 ARG A N 1
ATOM 2242 C CA . ARG A 1 287 ? 7.948 0.416 -29.948 1.00 48.81 287 ARG A CA 1
ATOM 2243 C C . ARG A 1 287 ? 8.968 0.313 -28.804 1.00 48.81 287 ARG A C 1
ATOM 2245 O O . ARG A 1 287 ? 8.730 -0.390 -27.832 1.00 48.81 287 ARG A O 1
ATOM 2252 N N . GLY A 1 288 ? 10.063 1.066 -28.935 1.00 45.66 288 GLY A N 1
ATOM 2253 C CA . GLY A 1 288 ? 11.019 1.360 -27.864 1.00 45.66 288 GLY A CA 1
ATOM 2254 C C . GLY A 1 288 ? 10.587 2.551 -26.999 1.00 45.66 288 GLY A C 1
ATOM 2255 O O . GLY A 1 288 ? 9.427 2.962 -27.018 1.00 45.66 288 GLY A O 1
ATOM 2256 N N . ILE A 1 289 ? 11.537 3.111 -26.250 1.00 48.25 289 ILE A N 1
ATOM 2257 C CA . ILE A 1 289 ? 11.339 4.289 -25.396 1.00 48.25 289 ILE A CA 1
ATOM 2258 C C . ILE A 1 289 ? 11.063 5.516 -26.288 1.00 48.25 289 ILE A C 1
ATOM 2260 O O . ILE A 1 289 ? 11.974 6.048 -26.916 1.00 48.25 289 ILE A O 1
ATOM 2264 N N . ASP A 1 290 ? 9.804 5.956 -26.365 1.00 40.03 290 ASP A N 1
ATOM 2265 C CA . ASP A 1 290 ? 9.387 7.147 -27.120 1.00 40.03 290 ASP A CA 1
ATOM 2266 C C . ASP A 1 290 ? 9.460 8.397 -26.227 1.00 40.03 290 ASP A C 1
ATOM 2268 O O . ASP A 1 290 ? 8.620 8.609 -25.350 1.00 40.03 290 ASP A O 1
ATOM 2272 N N . LEU A 1 291 ? 10.484 9.222 -26.454 1.00 48.38 291 LEU A N 1
ATOM 2273 C CA . LEU A 1 291 ? 10.736 10.471 -25.727 1.00 48.38 291 LEU A CA 1
ATOM 2274 C C . LEU A 1 291 ? 10.169 11.713 -26.445 1.00 48.38 291 LEU A C 1
ATOM 2276 O O . LEU A 1 291 ? 10.392 12.833 -25.988 1.00 48.38 291 LEU A O 1
ATOM 2280 N N . SER A 1 292 ? 9.425 11.546 -27.547 1.00 38.94 292 SER A N 1
ATOM 2281 C CA . SER A 1 292 ? 9.016 12.642 -28.450 1.00 38.94 292 SER A CA 1
ATOM 2282 C C . SER A 1 292 ? 8.021 13.649 -27.855 1.00 38.94 292 SER A C 1
ATOM 2284 O O . SER A 1 292 ? 7.762 14.694 -28.452 1.00 38.94 292 SER A O 1
ATOM 2286 N N . LYS A 1 293 ? 7.435 13.354 -26.686 1.00 32.12 293 LYS A N 1
ATOM 2287 C CA . LYS A 1 293 ? 6.385 14.175 -26.055 1.00 32.12 293 LYS A CA 1
ATOM 2288 C C . LYS A 1 293 ? 6.760 14.776 -24.699 1.00 32.12 293 LYS A C 1
ATOM 2290 O O . LYS A 1 293 ? 5.893 15.365 -24.056 1.00 32.12 293 LYS A O 1
ATOM 2295 N N . THR A 1 294 ? 8.021 14.667 -24.280 1.00 37.12 294 THR A N 1
ATOM 2296 C CA . THR A 1 294 ? 8.479 15.151 -22.969 1.00 37.12 294 THR A CA 1
ATOM 2297 C C . THR A 1 294 ? 9.646 16.122 -23.122 1.00 37.12 294 THR A C 1
ATOM 2299 O O . THR A 1 294 ? 10.601 15.858 -23.847 1.00 37.12 294 THR A O 1
ATOM 2302 N N . THR A 1 295 ? 9.583 17.251 -22.416 1.00 38.47 295 THR A N 1
ATOM 2303 C CA . THR A 1 295 ? 10.626 18.283 -22.434 1.00 38.47 295 THR A CA 1
ATOM 2304 C C . THR A 1 295 ? 11.600 18.057 -21.278 1.00 38.47 295 THR A C 1
ATOM 2306 O O . THR A 1 295 ? 11.208 18.158 -20.116 1.00 38.47 295 THR A O 1
ATOM 2309 N N . PHE A 1 296 ? 12.870 17.784 -21.577 1.00 42.00 296 PHE A N 1
ATOM 2310 C CA . PHE A 1 296 ? 13.910 17.552 -20.569 1.00 42.00 296 PHE A CA 1
ATOM 2311 C C . PHE A 1 296 ? 14.902 18.721 -20.524 1.00 42.00 296 PHE A C 1
ATOM 2313 O O . PHE A 1 296 ? 15.363 19.179 -21.569 1.00 42.00 296 PHE A O 1
ATOM 2320 N N . LYS A 1 297 ? 15.241 19.208 -19.320 1.00 37.97 297 LYS A N 1
ATOM 2321 C CA . LYS A 1 297 ? 16.314 20.208 -19.120 1.00 37.97 297 LYS A CA 1
ATOM 2322 C C . LYS A 1 297 ? 17.697 19.557 -18.973 1.00 37.97 297 LYS A C 1
ATOM 2324 O O . LYS A 1 297 ? 18.693 20.160 -19.352 1.00 37.97 297 LYS A O 1
ATOM 2329 N N . GLU A 1 298 ? 17.738 18.318 -18.493 1.00 39.72 298 GLU A N 1
ATOM 2330 C CA . GLU A 1 298 ? 18.909 17.439 -18.423 1.00 39.72 298 GLU A CA 1
ATOM 2331 C C . GLU A 1 298 ? 18.449 16.038 -18.867 1.00 39.72 298 GLU A C 1
ATOM 2333 O O . GLU A 1 298 ? 17.282 15.705 -18.664 1.00 39.72 298 GLU A O 1
ATOM 2338 N N . GLY A 1 299 ? 19.306 15.279 -19.562 1.00 38.81 299 GLY A N 1
ATOM 2339 C CA . GLY A 1 299 ? 18.929 14.134 -20.413 1.00 38.81 299 GLY A CA 1
ATOM 2340 C C . GLY A 1 299 ? 17.905 13.150 -19.833 1.00 38.81 299 GLY A C 1
ATOM 2341 O O . GLY A 1 299 ? 17.929 12.833 -18.648 1.00 38.81 299 GLY A O 1
ATOM 2342 N N . ALA A 1 300 ? 17.041 12.618 -20.705 1.00 43.47 300 ALA A N 1
ATOM 2343 C CA . ALA A 1 300 ? 15.896 11.775 -20.335 1.00 43.47 300 ALA A CA 1
ATOM 2344 C C . ALA A 1 300 ? 16.279 10.478 -19.603 1.00 43.47 300 ALA A C 1
ATOM 2346 O O . ALA A 1 300 ? 15.530 9.973 -18.770 1.00 43.47 300 ALA A O 1
ATOM 2347 N N . VAL A 1 301 ? 17.465 9.956 -19.908 1.00 51.47 301 VAL A N 1
ATOM 2348 C CA . VAL A 1 301 ? 18.163 8.935 -19.130 1.00 51.47 301 VAL A CA 1
ATOM 2349 C C . VAL A 1 301 ? 19.608 9.404 -19.032 1.00 51.47 301 VAL A C 1
ATOM 2351 O O . VAL A 1 301 ? 20.223 9.710 -20.056 1.00 51.47 301 VAL A O 1
ATOM 2354 N N . THR A 1 302 ? 20.124 9.482 -17.807 1.00 43.12 302 THR A N 1
ATOM 2355 C CA . THR A 1 302 ? 21.522 9.817 -17.522 1.00 43.12 302 THR A CA 1
ATOM 2356 C C . THR A 1 302 ? 22.125 8.672 -16.719 1.00 43.12 302 THR A C 1
ATOM 2358 O O . THR A 1 302 ? 21.715 8.427 -15.588 1.00 43.12 302 THR A O 1
ATOM 2361 N N . LEU A 1 303 ? 23.094 7.964 -17.301 1.00 52.38 303 LEU A N 1
ATOM 2362 C CA . LEU A 1 303 ? 23.880 6.937 -16.608 1.00 52.38 303 LEU A CA 1
ATOM 2363 C C . LEU A 1 303 ? 25.280 7.496 -16.327 1.00 52.38 303 LEU A C 1
ATOM 2365 O O . LEU A 1 303 ? 26.131 7.395 -17.204 1.00 52.38 303 LEU A O 1
ATOM 2369 N N . PRO A 1 304 ? 25.549 8.141 -15.181 1.00 40.31 304 PRO A N 1
ATOM 2370 C CA . PRO A 1 304 ? 26.872 8.695 -14.917 1.00 40.31 304 PRO A CA 1
ATOM 2371 C C . PRO A 1 304 ? 27.879 7.573 -14.621 1.00 40.31 304 PRO A C 1
ATOM 2373 O O . PRO A 1 304 ? 27.623 6.721 -13.774 1.00 40.31 304 PRO A O 1
ATOM 2376 N N . ALA A 1 305 ? 29.050 7.600 -15.259 1.00 40.78 305 ALA A N 1
ATOM 2377 C CA . ALA A 1 305 ? 30.246 6.962 -14.709 1.00 40.78 305 ALA A CA 1
ATOM 2378 C C . ALA A 1 305 ? 31.129 8.025 -14.022 1.00 40.78 305 ALA A C 1
ATOM 2380 O O . ALA A 1 305 ? 30.780 9.206 -13.973 1.00 40.78 305 ALA A O 1
ATOM 2381 N N . ALA A 1 306 ? 32.241 7.595 -13.422 1.00 33.56 306 ALA A N 1
ATOM 2382 C CA . ALA A 1 306 ? 33.029 8.312 -12.409 1.00 33.56 306 ALA A CA 1
ATOM 2383 C C . ALA A 1 306 ? 33.778 9.593 -12.872 1.00 33.56 306 ALA A C 1
ATOM 2385 O O . ALA A 1 306 ? 34.845 9.915 -12.352 1.00 33.56 306 ALA A O 1
ATOM 2386 N N . GLY A 1 307 ? 33.248 10.346 -13.840 1.00 40.06 307 GLY A N 1
ATOM 2387 C CA . GLY A 1 307 ? 33.790 11.635 -14.260 1.00 40.06 307 GLY A CA 1
ATOM 2388 C C . GLY A 1 307 ? 32.951 12.356 -15.326 1.00 40.06 307 GLY A C 1
ATOM 2389 O O . GLY A 1 307 ? 32.022 11.777 -15.896 1.00 40.06 307 GLY A O 1
ATOM 2390 N N . PRO A 1 308 ? 33.271 13.625 -15.639 1.00 37.91 308 PRO A N 1
ATOM 2391 C CA . PRO A 1 308 ? 32.592 14.383 -16.689 1.00 37.91 308 PRO A CA 1
ATOM 2392 C C . PRO A 1 308 ? 32.623 13.636 -18.033 1.00 37.91 308 PRO A C 1
ATOM 2394 O O . PRO A 1 308 ? 33.681 13.161 -18.441 1.00 37.91 308 PRO A O 1
ATOM 2397 N N . LYS A 1 309 ? 31.487 13.589 -18.749 1.00 42.09 309 LYS A N 1
ATOM 2398 C CA . LYS A 1 309 ? 31.340 12.976 -20.094 1.00 42.09 309 LYS A CA 1
ATOM 2399 C C . LYS A 1 309 ? 31.504 11.448 -20.167 1.00 42.09 309 LYS A C 1
ATOM 2401 O O . LYS A 1 309 ? 31.943 10.931 -21.189 1.00 42.09 309 LYS A O 1
ATOM 2406 N N . SER A 1 310 ? 31.153 10.718 -19.114 1.00 35.09 310 SER A N 1
ATOM 2407 C CA . SER A 1 310 ? 31.333 9.258 -19.061 1.00 35.09 310 SER A CA 1
ATOM 2408 C C . SER A 1 310 ? 30.020 8.459 -19.036 1.00 35.09 310 SER A C 1
ATOM 2410 O O . SER A 1 310 ? 30.010 7.302 -18.633 1.00 35.09 310 SER A O 1
ATOM 2412 N N . GLY A 1 311 ? 28.912 9.066 -19.476 1.00 46.28 311 GLY A N 1
ATOM 2413 C CA . GLY A 1 311 ? 27.579 8.467 -19.420 1.00 46.28 311 GLY A CA 1
ATOM 2414 C C . GLY A 1 311 ? 26.815 8.437 -20.739 1.00 46.28 311 GLY A C 1
ATOM 2415 O O . GLY A 1 311 ? 27.185 9.115 -21.697 1.00 46.28 311 GLY A O 1
ATOM 2416 N N . VAL A 1 312 ? 25.721 7.671 -20.767 1.00 52.38 312 VAL A N 1
ATOM 2417 C CA . VAL A 1 312 ? 24.737 7.671 -21.864 1.00 52.38 312 VAL A CA 1
ATOM 2418 C C . VAL A 1 312 ? 23.717 8.778 -21.600 1.00 52.38 312 VAL A C 1
ATOM 2420 O O . VAL A 1 312 ? 23.144 8.826 -20.511 1.00 52.38 312 VAL A O 1
ATOM 2423 N N . VAL A 1 313 ? 23.514 9.665 -22.579 1.00 50.97 313 VAL A N 1
ATOM 2424 C CA . VAL A 1 313 ? 22.556 10.780 -22.527 1.00 50.97 313 VAL A CA 1
ATOM 2425 C C . VAL A 1 313 ? 21.677 10.721 -23.773 1.00 50.97 313 VAL A C 1
ATOM 2427 O O . VAL A 1 313 ? 22.181 10.873 -24.884 1.00 50.97 313 VAL A O 1
ATOM 2430 N N . PHE A 1 314 ? 20.369 10.528 -23.595 1.00 54.41 314 PHE A N 1
ATOM 2431 C CA . PHE A 1 314 ? 19.391 10.615 -24.685 1.00 54.41 314 PHE A CA 1
ATOM 2432 C C . PHE A 1 314 ? 18.777 12.018 -24.720 1.00 54.41 314 PHE A C 1
ATOM 2434 O O . PHE A 1 314 ? 18.225 12.491 -23.720 1.00 54.41 314 PHE A O 1
ATOM 2441 N N . GLY A 1 315 ? 18.911 12.691 -25.864 1.00 50.06 315 GLY A N 1
ATOM 2442 C CA . GLY A 1 315 ? 18.277 13.979 -26.138 1.00 50.06 315 GLY A CA 1
ATOM 2443 C C . GLY A 1 315 ? 16.914 13.820 -26.810 1.00 50.06 315 GLY A C 1
ATOM 2444 O O . GLY A 1 315 ? 16.467 12.709 -27.098 1.00 50.06 315 GLY A O 1
ATOM 2445 N N . GLN A 1 316 ? 16.268 14.952 -27.087 1.00 45.66 316 GLN A N 1
ATOM 2446 C CA . GLN A 1 316 ? 15.054 14.986 -27.899 1.00 45.66 316 GLN A CA 1
ATOM 2447 C C . GLN A 1 316 ? 15.332 14.338 -29.268 1.00 45.66 316 GLN A C 1
ATOM 2449 O O . GLN A 1 316 ? 16.359 14.620 -29.886 1.00 45.66 316 GLN A O 1
ATOM 2454 N N . ASP A 1 317 ? 14.441 13.442 -29.696 1.00 49.50 317 ASP A N 1
ATOM 2455 C CA . ASP A 1 317 ? 14.500 12.748 -30.986 1.00 49.50 317 ASP A CA 1
ATOM 2456 C C . ASP A 1 317 ? 15.788 11.927 -31.226 1.00 49.50 317 ASP A C 1
ATOM 2458 O O . ASP A 1 317 ? 16.266 11.856 -32.342 1.00 49.50 317 ASP A O 1
ATOM 2462 N N . THR A 1 318 ? 16.403 11.300 -30.216 1.00 51.09 318 THR A N 1
ATOM 2463 C CA . THR A 1 318 ? 17.530 10.354 -30.425 1.00 51.09 318 THR A CA 1
ATOM 2464 C C . THR A 1 318 ? 17.046 8.902 -30.403 1.00 51.09 318 THR A C 1
ATOM 2466 O O . THR A 1 318 ? 16.281 8.537 -29.512 1.00 51.09 318 THR A O 1
ATOM 2469 N N . GLN A 1 319 ? 17.513 8.058 -31.334 1.00 50.88 319 GLN A N 1
ATOM 2470 C CA . GLN A 1 319 ? 17.164 6.630 -31.390 1.00 50.88 319 GLN A CA 1
ATOM 2471 C C . GLN A 1 319 ? 18.414 5.735 -31.343 1.00 50.88 319 GLN A C 1
ATOM 2473 O O . GLN A 1 319 ? 19.410 6.004 -32.013 1.00 50.88 319 GLN A O 1
ATOM 2478 N N . ILE A 1 320 ? 18.338 4.648 -30.569 1.00 52.44 320 ILE A N 1
ATOM 2479 C CA . ILE A 1 320 ? 19.269 3.512 -30.624 1.00 52.44 320 ILE A CA 1
ATOM 2480 C C . ILE A 1 320 ? 18.423 2.256 -30.830 1.00 52.44 320 ILE A C 1
ATOM 2482 O O . ILE A 1 320 ? 17.511 2.001 -30.042 1.00 52.44 320 ILE A O 1
ATOM 2486 N N . TYR A 1 321 ? 18.690 1.497 -31.890 1.00 46.38 321 TYR A N 1
ATOM 2487 C CA . TYR A 1 321 ? 17.945 0.283 -32.231 1.00 46.38 321 TYR A CA 1
ATOM 2488 C C . TYR A 1 321 ? 18.853 -0.766 -32.877 1.00 46.38 321 TYR A C 1
ATOM 2490 O O . TYR A 1 321 ? 19.946 -0.448 -33.336 1.00 46.38 321 TYR A O 1
ATOM 2498 N N . ALA A 1 322 ? 18.396 -2.017 -32.898 1.00 38.19 322 ALA A N 1
ATOM 2499 C CA . ALA A 1 322 ? 18.963 -3.052 -33.754 1.00 38.19 322 ALA A CA 1
ATOM 2500 C C . ALA A 1 322 ? 18.166 -3.092 -35.062 1.00 38.19 322 ALA A C 1
ATOM 2502 O O . ALA A 1 322 ? 16.929 -3.072 -35.030 1.00 38.19 322 ALA A O 1
ATOM 2503 N N . ASP A 1 323 ? 18.851 -3.101 -36.201 1.00 41.56 323 ASP A N 1
ATOM 2504 C CA . ASP A 1 323 ? 18.202 -3.327 -37.491 1.00 41.56 323 ASP A CA 1
ATOM 2505 C C . ASP A 1 323 ? 17.919 -4.833 -37.718 1.00 41.56 323 ASP A C 1
ATOM 2507 O O . ASP A 1 323 ? 18.297 -5.669 -36.891 1.00 41.56 323 ASP A O 1
ATOM 2511 N N . PRO A 1 324 ? 17.198 -5.215 -38.791 1.00 37.19 324 PRO A N 1
ATOM 2512 C CA . PRO A 1 324 ? 16.888 -6.619 -39.075 1.00 37.19 324 PRO A CA 1
ATOM 2513 C C . PRO A 1 324 ? 18.108 -7.530 -39.277 1.00 37.19 324 PRO A C 1
ATOM 2515 O O . PRO A 1 324 ? 17.944 -8.745 -39.213 1.00 37.19 324 PRO A O 1
ATOM 2518 N N . ASP A 1 325 ? 19.291 -6.956 -39.504 1.00 46.41 325 ASP A N 1
ATOM 2519 C CA . ASP A 1 325 ? 20.559 -7.666 -39.677 1.00 46.41 325 ASP A CA 1
ATOM 2520 C C . ASP A 1 325 ? 21.377 -7.701 -38.364 1.00 46.41 325 ASP A C 1
ATOM 2522 O O . ASP A 1 325 ? 22.574 -7.983 -38.378 1.00 46.41 325 ASP A O 1
ATOM 2526 N N . GLU A 1 326 ? 20.737 -7.405 -37.223 1.00 41.75 326 GLU A N 1
ATOM 2527 C CA . GLU A 1 326 ? 21.330 -7.336 -35.877 1.00 41.75 326 GLU A CA 1
ATOM 2528 C C . GLU A 1 326 ? 22.426 -6.264 -35.717 1.00 41.75 326 GLU A C 1
ATOM 2530 O O . GLU A 1 326 ? 23.214 -6.290 -34.767 1.00 41.75 326 GLU A O 1
ATOM 2535 N N . THR A 1 327 ? 22.466 -5.264 -36.602 1.00 40.09 327 THR A N 1
ATOM 2536 C CA . THR A 1 327 ? 23.421 -4.158 -36.488 1.00 40.09 327 THR A CA 1
ATOM 2537 C C . THR A 1 327 ? 22.923 -3.130 -35.476 1.00 40.09 327 THR A C 1
ATOM 2539 O O . THR A 1 327 ? 21.777 -2.682 -35.532 1.00 40.09 327 THR A O 1
ATOM 2542 N N . LEU A 1 328 ? 23.798 -2.709 -34.556 1.00 43.00 328 LEU A N 1
ATOM 2543 C CA . LEU A 1 328 ? 23.529 -1.579 -33.667 1.00 43.00 328 LEU A CA 1
ATOM 2544 C C . LEU A 1 328 ? 23.515 -0.274 -34.473 1.00 43.00 328 LEU A C 1
ATOM 2546 O O . LEU A 1 328 ? 24.560 0.195 -34.928 1.00 43.00 328 LEU A O 1
ATOM 2550 N N . VAL A 1 329 ? 22.344 0.343 -34.588 1.00 47.44 329 VAL A N 1
ATOM 2551 C CA . VAL A 1 329 ? 22.161 1.641 -35.236 1.00 47.44 329 VAL A CA 1
ATOM 2552 C C . VAL A 1 329 ? 22.013 2.729 -34.176 1.00 47.44 329 VAL A C 1
ATOM 2554 O O . VAL A 1 329 ? 21.168 2.648 -33.284 1.00 47.44 329 VAL A O 1
ATOM 2557 N N . ILE A 1 330 ? 22.843 3.769 -34.287 1.00 59.62 330 ILE A N 1
ATOM 2558 C CA . ILE A 1 330 ? 22.755 5.002 -33.498 1.00 59.62 330 ILE A CA 1
ATOM 2559 C C . ILE A 1 330 ? 22.383 6.116 -34.474 1.00 59.62 330 ILE A C 1
ATOM 2561 O O . ILE A 1 330 ? 23.202 6.497 -35.309 1.00 59.62 330 ILE A O 1
ATOM 2565 N N . GLU A 1 331 ? 21.156 6.626 -34.394 1.00 51.66 331 GLU A N 1
ATOM 2566 C CA . GLU A 1 331 ? 20.643 7.628 -35.332 1.00 51.66 331 GLU A CA 1
ATOM 2567 C C . GLU A 1 331 ? 20.605 9.017 -34.678 1.00 51.66 331 GLU A C 1
ATOM 2569 O O . GLU A 1 331 ? 19.855 9.265 -33.730 1.00 51.66 331 GLU A O 1
ATOM 2574 N N . GLY A 1 332 ? 21.435 9.933 -35.187 1.00 54.88 332 GLY A N 1
ATOM 2575 C CA . GLY A 1 332 ? 21.416 11.353 -34.833 1.00 54.88 332 GLY A CA 1
ATOM 2576 C C . GLY A 1 332 ? 20.714 12.156 -35.925 1.00 54.88 332 GLY A C 1
ATOM 2577 O O . GLY A 1 332 ? 21.225 12.246 -37.036 1.00 54.88 332 GLY A O 1
ATOM 2578 N N . ILE A 1 333 ? 19.554 12.746 -35.627 1.00 54.16 333 ILE A N 1
ATOM 2579 C CA . ILE A 1 333 ? 18.592 13.125 -36.682 1.00 54.16 333 ILE A CA 1
ATOM 2580 C C . ILE A 1 333 ? 18.766 14.566 -37.211 1.00 54.16 333 ILE A C 1
ATOM 2582 O O . ILE A 1 333 ? 18.207 14.906 -38.246 1.00 54.16 333 ILE A O 1
ATOM 2586 N N . GLN A 1 334 ? 19.554 15.433 -36.551 1.00 50.97 334 GLN A N 1
ATOM 2587 C CA . GLN A 1 334 ? 19.762 16.824 -37.027 1.00 50.97 334 GLN A CA 1
ATOM 2588 C C . GLN A 1 334 ? 21.205 17.343 -37.003 1.00 50.97 334 GLN A C 1
ATOM 2590 O O . GLN A 1 334 ? 21.546 18.219 -37.784 1.00 50.97 334 GLN A O 1
ATOM 2595 N N . LYS A 1 335 ? 22.074 16.840 -36.120 1.00 49.94 335 LYS A N 1
ATOM 2596 C CA . LYS A 1 335 ? 23.488 17.277 -36.035 1.00 49.94 335 LYS A CA 1
ATOM 2597 C C . LYS A 1 335 ? 24.478 16.129 -36.249 1.00 49.94 335 LYS A C 1
ATOM 2599 O O . LYS A 1 335 ? 25.662 16.275 -35.946 1.00 49.94 335 LYS A O 1
ATOM 2604 N N . GLY A 1 336 ? 23.968 15.009 -36.765 1.00 52.16 336 GLY A N 1
ATOM 2605 C CA . GLY A 1 336 ? 24.701 13.773 -37.001 1.00 52.16 336 GLY A CA 1
ATOM 2606 C C . GLY A 1 336 ? 25.106 13.024 -35.727 1.00 52.16 336 GLY A C 1
ATOM 2607 O O . GLY A 1 336 ? 24.576 13.277 -34.644 1.00 52.16 336 GLY A O 1
ATOM 2608 N N . VAL A 1 337 ? 26.032 12.071 -35.865 1.00 56.38 337 VAL A N 1
ATOM 2609 C CA . VAL A 1 337 ? 26.507 11.191 -34.780 1.00 56.38 337 VAL A CA 1
ATOM 2610 C C . VAL A 1 337 ? 27.956 11.534 -34.466 1.00 56.38 337 VAL A C 1
ATOM 2612 O O . VAL A 1 337 ? 28.791 11.552 -35.371 1.00 56.38 337 VAL A O 1
ATOM 2615 N N . ARG A 1 338 ? 28.274 11.783 -33.190 1.00 53.50 338 ARG A N 1
ATOM 2616 C CA . ARG A 1 338 ? 29.644 12.037 -32.728 1.00 53.50 338 ARG A CA 1
ATOM 2617 C C . ARG A 1 338 ? 30.050 11.048 -31.643 1.00 53.50 338 ARG A C 1
ATOM 2619 O O . ARG A 1 338 ? 29.476 11.038 -30.560 1.00 53.50 338 ARG A O 1
ATOM 2626 N N . LEU A 1 339 ? 31.108 10.294 -31.912 1.00 58.91 339 LEU A N 1
ATOM 2627 C CA . LEU A 1 339 ? 31.806 9.459 -30.939 1.00 58.91 339 LEU A CA 1
ATOM 2628 C C . LEU A 1 339 ? 33.091 10.187 -30.516 1.00 58.91 339 LEU A C 1
ATOM 2630 O O . LEU A 1 339 ? 33.844 10.666 -31.368 1.00 58.91 339 LEU A O 1
ATOM 2634 N N . GLN A 1 340 ? 33.357 10.304 -29.213 1.00 48.41 340 GLN A N 1
ATOM 2635 C CA . GLN A 1 340 ? 34.557 10.959 -28.672 1.00 48.41 340 GLN A CA 1
ATOM 2636 C C . GLN A 1 340 ? 35.315 10.018 -27.731 1.00 48.41 340 GLN A C 1
ATOM 2638 O O . GLN A 1 340 ? 34.715 9.244 -26.993 1.00 48.41 340 GLN A O 1
ATOM 2643 N N . PHE A 1 341 ? 36.639 10.135 -27.711 1.00 43.50 341 PHE A N 1
ATOM 2644 C CA . PHE A 1 341 ? 37.474 9.668 -26.611 1.00 43.50 341 PHE A CA 1
ATOM 2645 C C . PHE A 1 341 ? 37.615 10.760 -25.546 1.00 43.50 341 PHE A C 1
ATOM 2647 O O . PHE A 1 341 ? 37.459 11.949 -25.826 1.00 43.50 341 PHE A O 1
ATOM 2654 N N . ALA A 1 342 ? 38.071 10.379 -24.349 1.00 41.50 342 ALA A N 1
ATOM 2655 C CA . ALA A 1 342 ? 38.434 11.322 -23.285 1.00 41.50 342 ALA A CA 1
ATOM 2656 C C . ALA A 1 342 ? 39.477 12.386 -23.713 1.00 41.50 342 ALA A C 1
ATOM 2658 O O . ALA A 1 342 ? 39.579 13.432 -23.080 1.00 41.50 342 ALA A O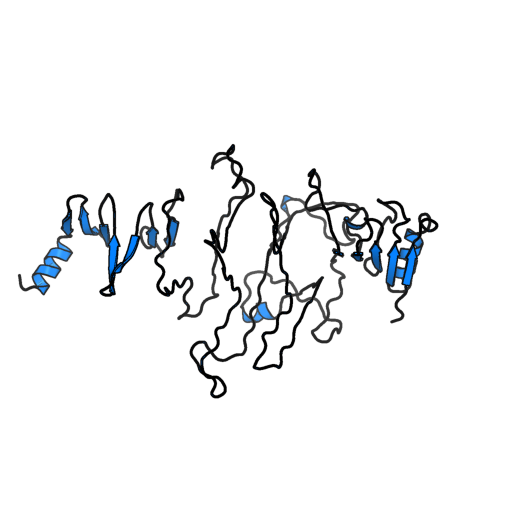 1
ATOM 2659 N N . SER A 1 343 ? 40.237 12.137 -24.790 1.00 41.72 343 SER A N 1
ATOM 2660 C CA . SER A 1 343 ? 41.309 13.009 -25.299 1.00 41.72 343 SER A CA 1
ATOM 2661 C C . SER A 1 343 ? 41.038 13.651 -26.673 1.00 41.72 343 SER A C 1
ATOM 2663 O O . SER A 1 343 ? 41.934 14.294 -27.217 1.00 41.72 343 SER A O 1
ATOM 2665 N N . GLY A 1 344 ? 39.839 13.496 -27.252 1.00 46.38 344 GLY A N 1
ATOM 2666 C CA . GLY A 1 344 ? 39.496 14.085 -28.557 1.00 46.38 344 GLY A CA 1
ATOM 2667 C C . GLY A 1 344 ? 38.415 13.322 -29.327 1.00 46.38 344 GLY A C 1
ATOM 2668 O O . GLY A 1 344 ? 37.873 12.336 -28.843 1.00 46.38 344 GLY A O 1
ATOM 2669 N N . GLU A 1 345 ? 38.079 13.766 -30.537 1.00 56.44 345 GLU A N 1
ATOM 2670 C CA . GLU A 1 345 ? 37.021 13.153 -31.358 1.00 56.44 345 GLU A CA 1
ATOM 2671 C C . GLU A 1 345 ? 37.462 11.797 -31.956 1.00 56.44 345 GLU A C 1
ATOM 2673 O O . GLU A 1 345 ? 38.580 11.660 -32.451 1.00 56.44 345 GLU A O 1
ATOM 2678 N N . PHE A 1 346 ? 36.604 10.772 -31.906 1.00 63.03 346 PHE A N 1
ATOM 2679 C CA . PHE A 1 346 ? 36.835 9.478 -32.565 1.00 63.03 346 PHE A CA 1
ATOM 2680 C C . PHE A 1 346 ? 36.332 9.541 -34.010 1.00 63.03 346 PHE A C 1
ATOM 2682 O O . PHE A 1 346 ? 37.100 9.323 -34.948 1.00 63.03 346 PHE A O 1
ATOM 2689 N N . PHE A 1 347 ? 35.063 9.914 -34.176 1.00 67.69 347 PHE A N 1
ATOM 2690 C CA . PHE A 1 347 ? 34.355 9.905 -35.452 1.00 67.69 347 PHE A CA 1
ATOM 2691 C C . PHE A 1 347 ? 33.143 10.846 -35.394 1.00 67.69 347 PHE A C 1
ATOM 2693 O O . PHE A 1 347 ? 32.412 10.832 -34.402 1.00 67.69 347 PHE A O 1
ATOM 2700 N N . THR A 1 348 ? 32.926 11.644 -36.441 1.00 59.91 348 THR A N 1
ATOM 2701 C CA . THR A 1 348 ? 31.728 12.473 -36.627 1.00 59.91 348 THR A CA 1
ATOM 2702 C C . THR A 1 348 ? 31.162 12.236 -38.023 1.00 59.91 348 THR A C 1
ATOM 2704 O O . THR A 1 348 ? 31.899 12.326 -39.001 1.00 59.91 348 THR A O 1
ATOM 2707 N N . ILE A 1 349 ? 29.857 11.993 -38.121 1.00 67.56 349 ILE A N 1
ATOM 2708 C CA . ILE A 1 349 ? 29.102 12.155 -39.372 1.00 67.56 349 ILE A CA 1
ATOM 2709 C C . ILE A 1 349 ? 28.377 13.489 -39.252 1.00 67.56 349 ILE A C 1
ATOM 2711 O O . ILE A 1 349 ? 27.665 13.683 -38.271 1.00 67.56 349 ILE A O 1
ATOM 2715 N N . SER A 1 350 ? 28.602 14.425 -40.172 1.00 58.91 350 SER A N 1
ATOM 2716 C CA . SER A 1 350 ? 27.900 15.714 -40.190 1.00 58.91 350 SER A CA 1
ATOM 2717 C C . SER A 1 350 ? 26.473 15.583 -40.738 1.00 58.91 350 SER A C 1
ATOM 2719 O O . SER A 1 350 ? 26.090 14.558 -41.297 1.00 58.91 350 SER A O 1
ATOM 2721 N N . GLU A 1 351 ? 25.694 16.661 -40.641 1.00 49.78 351 GLU A N 1
ATOM 2722 C CA . GLU A 1 351 ? 24.370 16.781 -41.275 1.00 49.78 351 GLU A CA 1
ATOM 2723 C C . GLU A 1 351 ? 24.416 16.580 -42.805 1.00 49.78 351 GLU A C 1
ATOM 2725 O O . GLU A 1 351 ? 23.480 16.048 -43.391 1.00 49.78 351 GLU A O 1
ATOM 2730 N N . SER A 1 352 ? 25.532 16.938 -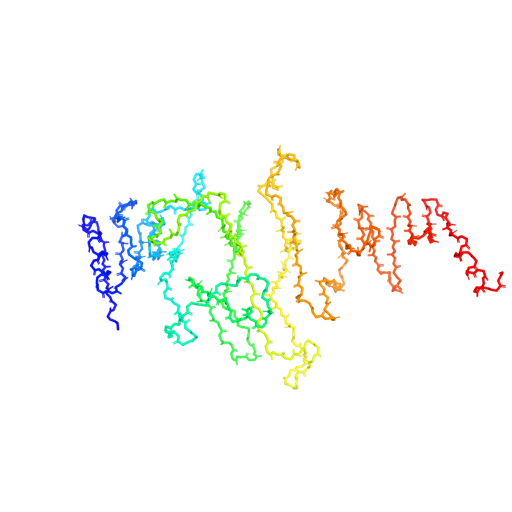43.451 1.00 64.75 352 SER A N 1
ATOM 2731 C CA . SER A 1 352 ? 25.781 16.727 -44.886 1.00 64.75 352 SER A CA 1
ATOM 2732 C C . SER A 1 352 ? 26.225 15.302 -45.246 1.00 64.75 352 SER A C 1
ATOM 2734 O O . SER A 1 352 ? 26.432 15.016 -46.423 1.00 64.75 352 SER A O 1
ATOM 2736 N N . GLY A 1 353 ? 26.382 14.408 -44.262 1.00 54.62 353 GLY A N 1
ATOM 2737 C CA . GLY A 1 353 ? 26.922 13.061 -44.465 1.00 54.62 353 GLY A CA 1
ATOM 2738 C C . GLY A 1 353 ? 28.449 13.010 -44.570 1.00 54.62 353 GLY A C 1
ATOM 2739 O O . GLY A 1 353 ? 29.004 11.951 -44.867 1.00 54.62 353 GLY A O 1
ATOM 2740 N N . ASP A 1 354 ? 29.146 14.119 -44.303 1.00 71.12 354 ASP A N 1
ATOM 2741 C CA . ASP A 1 354 ? 30.604 14.139 -44.303 1.00 71.12 354 ASP A CA 1
ATOM 2742 C C . ASP A 1 354 ? 31.130 13.374 -43.095 1.00 71.12 354 ASP A C 1
ATOM 2744 O O . ASP A 1 354 ? 30.814 13.671 -41.938 1.00 71.12 354 ASP A O 1
ATOM 2748 N N . VAL A 1 355 ? 31.978 12.394 -43.379 1.00 68.25 355 VAL A N 1
ATOM 2749 C CA . VAL A 1 355 ? 32.648 11.601 -42.360 1.00 68.25 355 VAL A CA 1
ATOM 2750 C C . VAL A 1 355 ? 33.972 12.262 -42.000 1.00 68.25 355 VAL A C 1
ATOM 2752 O O . VAL A 1 355 ? 34.895 12.330 -42.815 1.00 68.25 355 VAL A O 1
ATOM 2755 N N . SER A 1 356 ? 34.101 12.701 -40.751 1.00 73.12 356 SER A N 1
ATOM 2756 C CA . SER A 1 356 ? 35.369 13.141 -40.183 1.00 73.12 356 SER A CA 1
ATOM 2757 C C . SER A 1 356 ? 35.838 12.177 -39.093 1.00 73.12 356 SER A C 1
ATOM 2759 O O . SER A 1 356 ? 35.083 11.705 -38.247 1.00 73.12 356 SER A O 1
ATOM 2761 N N . MET A 1 357 ? 37.124 11.846 -39.140 1.00 74.88 357 MET A N 1
ATOM 2762 C CA . MET A 1 357 ? 37.802 10.958 -38.196 1.00 74.88 357 MET A CA 1
ATOM 2763 C C . MET A 1 357 ? 39.043 11.661 -37.668 1.00 74.88 357 MET A C 1
ATOM 2765 O O . MET A 1 357 ? 39.692 12.408 -38.416 1.00 74.88 357 MET A O 1
ATOM 2769 N N . SER A 1 358 ? 39.428 11.380 -36.422 1.00 73.69 358 SER A N 1
ATOM 2770 C CA . SER A 1 358 ? 40.731 11.842 -35.939 1.00 73.69 358 SER A CA 1
ATOM 2771 C C . SER A 1 358 ? 41.878 11.176 -36.693 1.00 73.69 358 SER A C 1
ATOM 2773 O O . SER A 1 358 ? 41.784 10.041 -37.163 1.00 73.69 358 SER A O 1
ATOM 2775 N N . GLU A 1 359 ? 43.008 11.878 -36.770 1.00 73.25 359 GLU A N 1
ATOM 2776 C CA . GLU A 1 359 ? 44.217 11.372 -37.429 1.00 73.25 359 GLU A CA 1
ATOM 2777 C C . GLU A 1 359 ? 44.720 10.059 -36.818 1.00 73.25 359 GLU A C 1
ATOM 2779 O O . GLU A 1 359 ? 45.225 9.200 -37.537 1.00 73.25 359 GLU A O 1
ATOM 2784 N N . LYS A 1 360 ? 44.503 9.836 -35.515 1.00 69.00 360 LYS A N 1
ATOM 2785 C CA . LYS A 1 360 ? 44.803 8.551 -34.862 1.00 69.00 360 LYS A CA 1
ATOM 2786 C C . LYS A 1 360 ? 43.969 7.399 -35.434 1.00 69.00 360 LYS A C 1
ATOM 2788 O O . LYS A 1 360 ? 44.508 6.322 -35.682 1.00 69.00 360 LYS A O 1
ATOM 2793 N N . VAL A 1 361 ? 42.680 7.630 -35.679 1.00 68.75 361 VAL A N 1
ATOM 2794 C CA . VAL A 1 361 ? 41.768 6.638 -36.270 1.00 68.75 361 VAL A CA 1
ATOM 2795 C C . VAL A 1 361 ? 42.117 6.404 -37.734 1.00 68.75 361 VAL A C 1
ATOM 2797 O O . VAL A 1 361 ? 42.292 5.257 -38.134 1.00 68.75 361 VAL A O 1
ATOM 2800 N N . LYS A 1 362 ? 42.338 7.473 -38.510 1.00 75.62 362 LYS A N 1
ATOM 2801 C CA . LYS A 1 362 ? 42.788 7.374 -39.909 1.00 75.62 362 LYS A CA 1
ATOM 2802 C C . LYS A 1 362 ? 44.092 6.589 -40.043 1.00 75.62 362 LYS A C 1
ATOM 2804 O O . LYS A 1 362 ? 44.201 5.734 -40.912 1.00 75.62 362 LYS A O 1
ATOM 2809 N N . THR A 1 363 ? 45.061 6.850 -39.168 1.00 75.00 363 THR A N 1
ATOM 2810 C CA . THR A 1 363 ? 46.352 6.145 -39.149 1.00 75.00 363 THR A CA 1
ATOM 2811 C C . THR A 1 363 ? 46.175 4.670 -38.792 1.00 75.00 363 THR A C 1
ATOM 2813 O O . THR A 1 363 ? 46.773 3.812 -39.434 1.00 75.00 363 THR A O 1
ATOM 2816 N N . SER A 1 364 ? 45.312 4.357 -37.821 1.00 70.50 364 SER A N 1
ATOM 2817 C CA . SER A 1 364 ? 45.016 2.970 -37.435 1.00 70.50 364 SER A CA 1
ATOM 2818 C C . SER A 1 364 ? 44.320 2.203 -38.564 1.00 70.50 364 SER A C 1
ATOM 2820 O O . SER A 1 364 ? 44.699 1.073 -38.852 1.00 70.50 364 SER A O 1
ATOM 2822 N N . PHE A 1 365 ? 43.370 2.836 -39.262 1.00 72.31 365 PHE A N 1
ATOM 2823 C CA . PHE A 1 365 ? 42.717 2.263 -40.442 1.00 72.31 365 PHE A CA 1
ATOM 2824 C C . PHE A 1 365 ? 43.692 2.044 -41.595 1.00 72.31 365 PHE A C 1
ATOM 2826 O O . PHE A 1 365 ? 43.705 0.965 -42.174 1.00 72.31 365 PHE A O 1
ATOM 2833 N N . ARG A 1 366 ? 44.540 3.031 -41.903 1.00 75.50 366 ARG A N 1
ATOM 2834 C CA . ARG A 1 366 ? 45.594 2.889 -42.918 1.00 75.50 366 ARG A CA 1
ATOM 2835 C C . ARG A 1 366 ? 46.523 1.721 -42.598 1.00 75.50 366 ARG A C 1
ATOM 2837 O O . ARG A 1 366 ? 46.705 0.841 -43.427 1.00 75.50 366 ARG A O 1
ATOM 2844 N N . THR A 1 367 ? 46.974 1.633 -41.349 1.00 73.62 367 THR A N 1
ATOM 2845 C CA . THR A 1 367 ? 47.825 0.532 -40.873 1.00 73.62 367 THR A CA 1
ATOM 2846 C C . THR A 1 367 ? 47.127 -0.828 -40.993 1.00 73.62 367 THR A C 1
ATOM 2848 O O . THR A 1 367 ? 47.733 -1.780 -41.475 1.00 73.62 367 THR A O 1
ATOM 2851 N N . ALA A 1 368 ? 45.852 -0.931 -40.603 1.00 63.31 368 ALA A N 1
ATOM 2852 C CA . ALA A 1 368 ? 45.076 -2.171 -40.696 1.00 63.31 368 ALA A CA 1
ATOM 2853 C C . ALA A 1 368 ? 44.777 -2.593 -42.146 1.00 63.31 368 ALA A C 1
ATOM 2855 O O . ALA A 1 368 ? 44.673 -3.783 -42.431 1.00 63.31 368 ALA A O 1
ATOM 2856 N N . LEU A 1 369 ? 44.655 -1.626 -43.058 1.00 73.25 369 LEU A N 1
ATOM 2857 C CA . LEU A 1 369 ? 44.407 -1.848 -44.485 1.00 73.25 369 LEU A CA 1
ATOM 2858 C C . LEU A 1 369 ? 45.697 -1.976 -45.314 1.00 73.25 369 LEU A C 1
ATOM 2860 O O . LEU A 1 369 ? 45.617 -2.222 -46.515 1.00 73.25 369 LEU A O 1
ATOM 2864 N N . GLY A 1 370 ? 46.874 -1.819 -44.696 1.00 64.12 370 GLY A N 1
ATOM 2865 C CA . GLY A 1 370 ? 48.167 -1.841 -45.386 1.00 64.12 370 GLY A CA 1
ATOM 2866 C C . GLY A 1 370 ? 48.387 -0.666 -46.348 1.00 64.12 370 GLY A C 1
ATOM 2867 O O . GLY A 1 370 ? 49.094 -0.829 -47.342 1.00 64.12 370 GLY A O 1
ATOM 2868 N N . LEU A 1 371 ? 47.756 0.482 -46.075 1.00 61.31 371 LEU A N 1
ATOM 2869 C CA . LEU A 1 371 ? 47.778 1.711 -46.881 1.00 61.31 371 LEU A CA 1
ATOM 2870 C C . LEU A 1 371 ? 48.699 2.794 -46.317 1.00 61.31 371 LEU A C 1
ATOM 2872 O O . LEU A 1 371 ? 48.822 2.892 -45.074 1.00 61.31 371 LEU A O 1
#